Protein AF-A0A7X8HCP3-F1 (afdb_monomer_lite)

Foldseek 3Di:
DVVLLLLQLLLLQVLVVVVCVVVVLPPPDPPDPPPDQQADDPDDDLVRLLVQLVVCLVNLPLSSLLNSLLVLLVQLPDDHDLLSLQSNLSSQLSVQCSNVLSVVLCVPQHCVCNVPSGDDLVCLVVSLVSLVSGAGDPSSLSSLVSCLVPQQPDVPPCLVVCVVSVNALSSLLSLLVSLVSHQCVVVVHRVSCLSSLNRDGDCPDPSNVSSVSSLVSSCSNPVPPSSSVSSVSSD

Sequence (235 aa):
MKRTRILAAAAVVLAALTLASCQDFFTSSLAGWAQRDPTVPSGLTADQAMTIANQAIVNCDTGLARALLPQMADFLVGTPSDALVEAAVDTAVLATGIGEAFGEVLAAVGTSIIETGTIDPADYDTVAAILGSVGVSADGFDVFTFLATNYDDAVPADVTALAALGVTAEDLALAAAALLVQQATVDGATLDTLIDGTASLTTTDPDYQLALSMLDLATALDPTNDLVSLANGWL

Structure (mmCIF, N/CA/C/O backbone):
data_AF-A0A7X8HCP3-F1
#
_entry.id   AF-A0A7X8HCP3-F1
#
loop_
_atom_site.group_PDB
_atom_site.id
_atom_site.type_symbol
_atom_site.label_atom_id
_atom_site.label_alt_id
_atom_site.label_comp_id
_atom_site.label_asym_id
_atom_site.label_entity_id
_atom_site.label_seq_id
_atom_site.pdbx_PDB_ins_code
_atom_site.Cartn_x
_atom_site.Cartn_y
_atom_site.Cartn_z
_atom_site.occupancy
_atom_site.B_iso_or_equiv
_atom_site.auth_seq_id
_atom_site.auth_comp_id
_atom_site.auth_asym_id
_atom_site.auth_atom_id
_atom_site.pdbx_PDB_model_num
ATOM 1 N N . MET A 1 1 ? -1.062 11.677 -25.523 1.00 33.94 1 MET A N 1
ATOM 2 C CA . MET A 1 1 ? -0.793 10.222 -25.514 1.00 33.94 1 MET A CA 1
ATOM 3 C C . MET A 1 1 ? 0.676 9.839 -25.292 1.00 33.94 1 MET A C 1
ATOM 5 O O . MET A 1 1 ? 0.885 8.808 -24.687 1.00 33.94 1 MET A O 1
ATOM 9 N N . LYS A 1 2 ? 1.701 10.616 -25.707 1.00 27.44 2 LYS A N 1
ATOM 10 C CA . LYS A 1 2 ? 3.113 10.349 -25.312 1.00 27.44 2 LYS A CA 1
ATOM 11 C C . LYS A 1 2 ? 3.544 10.965 -23.967 1.00 27.44 2 LYS A C 1
ATOM 13 O O . LYS A 1 2 ? 4.506 10.497 -23.387 1.00 27.44 2 LYS A O 1
ATOM 18 N N . ARG A 1 3 ? 2.846 12.003 -23.485 1.00 27.56 3 ARG A N 1
ATOM 19 C CA . ARG A 1 3 ? 3.162 12.690 -22.215 1.00 27.56 3 ARG A CA 1
ATOM 20 C C . ARG A 1 3 ? 2.684 11.948 -20.960 1.00 27.56 3 ARG A C 1
ATOM 22 O O . ARG A 1 3 ? 3.306 12.110 -19.929 1.00 27.56 3 ARG A O 1
ATOM 29 N N . THR A 1 4 ? 1.638 11.128 -21.065 1.00 35.56 4 THR A N 1
ATOM 30 C CA . THR A 1 4 ? 1.123 10.292 -19.965 1.00 35.56 4 THR A CA 1
ATOM 31 C C . THR A 1 4 ? 2.046 9.109 -19.647 1.00 35.56 4 THR A C 1
ATOM 33 O O . THR A 1 4 ? 2.242 8.776 -18.493 1.00 35.56 4 THR A O 1
ATOM 36 N N . ARG A 1 5 ? 2.737 8.563 -20.657 1.00 37.38 5 ARG A N 1
ATOM 37 C CA . ARG A 1 5 ? 3.600 7.367 -20.547 1.00 37.38 5 ARG A CA 1
ATOM 38 C C . ARG A 1 5 ? 4.943 7.579 -19.836 1.00 37.38 5 ARG A C 1
ATOM 40 O O . ARG A 1 5 ? 5.637 6.622 -19.553 1.00 37.38 5 ARG A O 1
ATOM 47 N N . ILE A 1 6 ? 5.327 8.833 -19.601 1.00 36.38 6 ILE A N 1
ATOM 48 C CA . ILE A 1 6 ? 6.595 9.207 -18.952 1.00 36.38 6 ILE A CA 1
ATOM 49 C C . ILE A 1 6 ? 6.387 9.473 -17.450 1.00 36.38 6 ILE A C 1
ATOM 51 O O . ILE A 1 6 ? 7.304 9.314 -16.657 1.00 36.38 6 ILE A O 1
ATOM 55 N N . LEU A 1 7 ? 5.160 9.806 -17.040 1.00 37.88 7 LEU A N 1
ATOM 56 C CA . LEU A 1 7 ? 4.846 10.168 -15.658 1.00 37.88 7 LEU A CA 1
ATOM 57 C C . LEU A 1 7 ? 4.834 8.959 -14.711 1.00 37.88 7 LEU A C 1
ATOM 59 O O . LEU A 1 7 ? 5.072 9.144 -13.524 1.00 37.88 7 LEU A O 1
ATOM 63 N N . ALA A 1 8 ? 4.642 7.736 -15.223 1.00 36.91 8 ALA A N 1
ATOM 64 C CA . ALA A 1 8 ? 4.538 6.538 -14.391 1.00 36.91 8 ALA A CA 1
ATOM 65 C C . ALA A 1 8 ? 5.852 6.163 -13.688 1.00 36.91 8 ALA A C 1
ATOM 67 O O . ALA A 1 8 ? 5.897 5.928 -12.484 1.00 36.91 8 ALA A O 1
ATOM 68 N N . ALA A 1 9 ? 6.946 6.232 -14.438 1.00 36.72 9 ALA A N 1
ATOM 69 C CA . ALA A 1 9 ? 8.310 6.038 -13.967 1.00 36.72 9 ALA A CA 1
ATOM 70 C C . ALA A 1 9 ? 8.793 7.162 -13.022 1.00 36.72 9 ALA A C 1
ATOM 72 O O . ALA A 1 9 ? 9.517 6.904 -12.062 1.00 36.72 9 ALA A O 1
ATOM 73 N N . ALA A 1 10 ? 8.369 8.407 -13.277 1.00 37.12 10 ALA A N 1
ATOM 74 C CA . ALA A 1 10 ? 8.649 9.560 -12.416 1.00 37.12 10 ALA A CA 1
ATOM 75 C C . ALA A 1 10 ? 7.923 9.474 -11.065 1.00 37.12 10 ALA A C 1
ATOM 77 O O . ALA A 1 10 ? 8.484 9.873 -10.051 1.00 37.12 10 ALA A O 1
ATOM 78 N N . ALA A 1 11 ? 6.689 8.951 -11.067 1.00 41.25 11 ALA A N 1
ATOM 79 C CA . ALA A 1 11 ? 5.804 8.786 -9.909 1.00 41.25 11 ALA A CA 1
ATOM 80 C C . ALA A 1 11 ? 6.453 7.993 -8.784 1.00 41.25 11 ALA A C 1
ATOM 82 O O . ALA A 1 11 ? 6.610 8.475 -7.666 1.00 41.25 11 ALA A O 1
ATOM 83 N N . VAL A 1 12 ? 6.877 6.785 -9.154 1.00 42.00 12 VAL A N 1
ATOM 84 C CA . VAL A 1 12 ? 7.537 5.790 -8.309 1.00 42.00 12 VAL A CA 1
ATOM 85 C C . VAL A 1 12 ? 8.766 6.374 -7.622 1.00 42.00 12 VAL A C 1
ATOM 87 O O . VAL A 1 12 ? 9.081 6.044 -6.485 1.00 42.00 12 VAL A O 1
ATOM 90 N N . VAL A 1 13 ? 9.464 7.272 -8.307 1.00 42.50 13 VAL A N 1
ATOM 91 C CA . VAL A 1 13 ? 10.760 7.768 -7.865 1.00 42.50 13 VAL A CA 1
ATOM 92 C C . VAL A 1 13 ? 10.680 9.146 -7.187 1.00 42.50 13 VAL A C 1
ATOM 94 O O . VAL A 1 13 ? 11.505 9.451 -6.329 1.00 42.50 13 VAL A O 1
ATOM 97 N N . LEU A 1 14 ? 9.653 9.954 -7.463 1.00 43.50 14 LEU A N 1
ATOM 98 C CA . LEU A 1 14 ? 9.327 11.143 -6.662 1.00 43.50 14 LEU A CA 1
ATOM 99 C C . LEU A 1 14 ? 8.698 10.763 -5.309 1.00 43.50 14 LEU A C 1
ATOM 101 O O . LEU A 1 14 ? 9.030 11.409 -4.315 1.00 43.50 14 LEU A O 1
ATOM 105 N N . ALA A 1 15 ? 7.938 9.655 -5.240 1.00 44.47 15 ALA A N 1
ATOM 106 C CA . ALA A 1 15 ? 7.588 8.957 -3.986 1.00 44.47 15 ALA A CA 1
ATOM 107 C C . ALA A 1 15 ? 8.825 8.704 -3.135 1.00 44.47 15 ALA A C 1
ATOM 109 O O . ALA A 1 15 ? 8.887 8.931 -1.931 1.00 44.47 15 ALA A O 1
ATOM 110 N N . ALA A 1 16 ? 9.873 8.260 -3.817 1.00 40.62 16 ALA A N 1
ATOM 111 C CA . ALA A 1 16 ? 11.106 7.893 -3.182 1.00 40.62 16 ALA A CA 1
ATOM 112 C C . ALA A 1 16 ? 11.853 9.114 -2.610 1.00 40.62 16 ALA A C 1
ATOM 114 O O . ALA A 1 16 ? 12.741 8.918 -1.792 1.00 40.62 16 ALA A O 1
ATOM 115 N N . LEU A 1 17 ? 11.488 10.365 -2.947 1.00 42.00 17 LEU A N 1
ATOM 116 C CA . LEU A 1 17 ? 12.051 11.580 -2.339 1.00 42.00 17 LEU A CA 1
ATOM 117 C C . LEU A 1 17 ? 11.292 12.083 -1.107 1.00 42.00 17 LEU A C 1
ATOM 119 O O . LEU A 1 17 ? 11.937 12.626 -0.205 1.00 42.00 17 LEU A O 1
ATOM 123 N N . THR A 1 18 ? 9.967 11.900 -1.036 1.00 44.91 18 THR A N 1
ATOM 124 C CA . THR A 1 18 ? 9.220 12.153 0.209 1.00 44.91 18 THR A CA 1
ATOM 125 C C . THR A 1 18 ? 9.699 11.179 1.282 1.00 44.91 18 THR A C 1
ATOM 127 O O . THR A 1 18 ? 10.102 11.620 2.361 1.00 44.91 18 THR A O 1
ATOM 130 N N . LEU A 1 19 ? 9.858 9.900 0.924 1.00 43.81 19 LEU A N 1
ATOM 131 C CA . LEU A 1 19 ? 10.468 8.876 1.776 1.00 43.81 19 LEU A CA 1
ATOM 132 C C . LEU A 1 19 ? 11.986 9.053 1.987 1.00 43.81 19 LEU A C 1
ATOM 134 O O . LEU A 1 19 ? 12.469 8.833 3.093 1.00 43.81 19 LEU A O 1
ATOM 138 N N . ALA A 1 20 ? 12.780 9.498 1.001 1.00 39.34 20 ALA A N 1
ATOM 139 C CA . ALA A 1 20 ? 14.220 9.734 1.214 1.00 39.34 20 ALA A CA 1
ATOM 140 C C . ALA A 1 20 ? 14.526 10.969 2.079 1.00 39.34 20 ALA A C 1
ATOM 142 O O . ALA A 1 20 ? 15.669 11.137 2.513 1.00 39.34 20 ALA A O 1
ATOM 143 N N . SER A 1 21 ? 13.536 11.809 2.399 1.00 37.12 21 SER A N 1
ATOM 144 C CA . SER A 1 21 ? 13.685 12.796 3.474 1.00 37.12 21 SER A CA 1
ATOM 145 C C . SER A 1 21 ? 13.810 12.140 4.863 1.00 37.12 21 SER A C 1
ATOM 147 O O . SER A 1 21 ? 14.353 12.754 5.780 1.00 37.12 21 SER A O 1
ATOM 149 N N . CYS A 1 22 ? 13.492 10.842 4.982 1.00 45.88 22 CYS A N 1
ATOM 150 C CA . CYS A 1 22 ? 13.865 9.965 6.094 1.00 45.88 22 CYS A CA 1
ATOM 151 C C . CYS A 1 22 ? 15.339 9.513 6.036 1.00 45.88 22 CYS A C 1
ATOM 153 O O . CYS A 1 22 ? 15.674 8.431 6.511 1.00 45.88 22 CYS A O 1
ATOM 155 N N . GLN A 1 23 ? 16.265 10.323 5.505 1.00 40.03 23 GLN A N 1
ATOM 156 C CA . GLN A 1 23 ? 17.713 10.063 5.585 1.00 40.03 23 GLN A CA 1
ATOM 157 C C . GLN A 1 23 ? 18.254 9.924 7.027 1.00 40.03 23 GLN A C 1
ATOM 159 O O . GLN A 1 23 ? 19.398 9.503 7.205 1.00 40.03 23 GLN A O 1
ATOM 164 N N . ASP A 1 24 ? 17.433 10.153 8.057 1.00 43.22 24 ASP A N 1
ATOM 165 C CA . ASP A 1 24 ? 17.716 9.736 9.437 1.00 43.22 24 ASP A CA 1
ATOM 166 C C . ASP A 1 24 ? 17.701 8.195 9.637 1.00 43.22 24 ASP A C 1
ATOM 168 O O . ASP A 1 24 ? 18.188 7.694 10.654 1.00 43.22 24 ASP A O 1
ATOM 172 N N . PHE A 1 25 ? 17.238 7.415 8.651 1.00 43.81 25 PHE A N 1
ATOM 173 C CA . PHE A 1 25 ? 17.142 5.949 8.694 1.00 43.81 25 PHE A CA 1
ATOM 174 C C . PHE A 1 25 ? 18.476 5.220 8.421 1.00 43.81 25 PHE A C 1
ATOM 176 O O . PHE A 1 25 ? 18.717 4.125 8.930 1.00 43.81 25 PHE A O 1
ATOM 183 N N . PHE A 1 26 ? 19.416 5.832 7.687 1.00 42.78 26 PHE A N 1
ATOM 184 C CA . PHE A 1 26 ? 20.653 5.154 7.256 1.00 42.78 26 PHE A CA 1
ATOM 185 C C . PHE A 1 26 ? 21.738 5.002 8.340 1.00 42.78 26 PHE A C 1
ATOM 187 O O . PHE A 1 26 ? 22.796 4.437 8.061 1.00 42.78 26 PHE A O 1
ATOM 194 N N . THR A 1 27 ? 21.523 5.476 9.575 1.00 42.94 27 THR A N 1
ATOM 195 C CA . THR A 1 27 ? 22.582 5.482 10.607 1.00 42.94 27 THR A CA 1
ATOM 196 C C . THR A 1 27 ? 22.337 4.640 11.860 1.00 42.94 27 THR A C 1
ATOM 198 O O . THR A 1 27 ? 23.283 4.511 12.639 1.00 42.94 27 THR A O 1
ATOM 201 N N . SER A 1 28 ? 21.168 4.018 12.088 1.00 39.53 28 SER A N 1
ATOM 202 C CA . SER A 1 28 ? 20.869 3.512 13.447 1.00 39.53 28 SER A CA 1
ATOM 203 C C . SER A 1 28 ? 20.484 2.037 13.680 1.00 39.53 28 SER A C 1
ATOM 205 O O . SER A 1 28 ? 20.429 1.677 14.856 1.00 39.53 28 SER A O 1
ATOM 207 N N . SER A 1 29 ? 20.323 1.121 12.702 1.00 41.53 29 SER A N 1
ATOM 208 C CA . SER A 1 29 ? 19.963 -0.279 13.086 1.00 41.53 29 SER A CA 1
ATOM 209 C C . SER A 1 29 ? 20.425 -1.468 12.212 1.00 41.53 29 SER A C 1
ATOM 211 O O . SER A 1 29 ? 20.123 -2.616 12.546 1.00 41.53 29 SER A O 1
ATOM 213 N N . LEU A 1 30 ? 21.229 -1.254 11.166 1.00 40.47 30 LEU A N 1
ATOM 214 C CA . LEU A 1 30 ? 21.527 -2.221 10.083 1.00 40.47 30 LEU A CA 1
ATOM 215 C C . LEU A 1 30 ? 22.325 -3.517 10.407 1.00 40.47 30 LEU A C 1
ATOM 217 O O . LEU A 1 30 ? 22.925 -4.098 9.508 1.00 40.47 30 LEU A O 1
ATOM 221 N N . ALA A 1 31 ? 22.356 -4.046 11.634 1.00 37.84 31 ALA A N 1
ATOM 222 C CA . ALA A 1 31 ? 23.070 -5.318 11.877 1.00 37.84 31 ALA A CA 1
ATOM 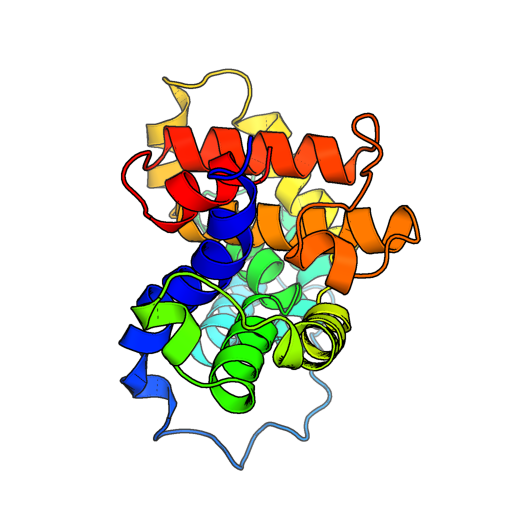223 C C . ALA A 1 31 ? 22.428 -6.302 12.868 1.00 37.84 31 ALA A C 1
ATOM 225 O O . ALA A 1 31 ? 22.842 -7.458 12.914 1.00 37.84 31 ALA A O 1
ATOM 226 N N . GLY A 1 32 ? 21.442 -5.891 13.672 1.00 39.38 32 GLY A N 1
ATOM 227 C CA . GLY A 1 32 ? 20.962 -6.718 14.789 1.00 39.38 32 GLY A CA 1
ATOM 228 C C . GLY A 1 32 ? 19.705 -7.560 14.540 1.00 39.38 32 GLY A C 1
ATOM 229 O O . GLY A 1 32 ? 19.532 -8.570 15.220 1.00 39.38 32 GLY A O 1
ATOM 230 N N . TRP A 1 33 ? 18.816 -7.150 13.625 1.00 43.28 33 TRP A N 1
ATOM 231 C CA . TRP A 1 33 ? 17.425 -7.645 13.576 1.00 43.28 33 TRP A CA 1
ATOM 232 C C . TRP A 1 33 ? 17.053 -8.505 12.358 1.00 43.28 33 TRP A C 1
ATOM 234 O O . TRP A 1 33 ? 16.168 -9.345 12.484 1.00 43.28 33 TRP A O 1
ATOM 244 N N . ALA A 1 34 ? 17.777 -8.401 11.237 1.00 39.28 34 ALA A N 1
ATOM 245 C CA . ALA A 1 34 ? 17.491 -9.083 9.960 1.00 39.28 34 ALA A CA 1
ATOM 246 C C . ALA A 1 34 ? 17.606 -10.634 9.971 1.00 39.28 34 ALA A C 1
ATOM 248 O O . ALA A 1 34 ? 17.724 -11.265 8.926 1.00 39.28 34 ALA A O 1
ATOM 249 N N . GLN A 1 35 ? 17.617 -11.273 11.146 1.00 39.56 35 GLN A N 1
ATOM 250 C CA . GLN A 1 35 ? 17.699 -12.730 11.322 1.00 39.56 35 GLN A CA 1
ATOM 251 C C . GLN A 1 35 ? 16.630 -13.317 12.254 1.00 39.56 35 GLN A C 1
ATOM 253 O O . GLN A 1 35 ? 16.656 -14.521 12.517 1.00 39.56 35 GLN A O 1
ATOM 258 N N . ARG A 1 36 ? 15.697 -12.520 12.785 1.00 48.25 36 ARG A N 1
ATOM 259 C CA . ARG A 1 36 ? 14.553 -13.081 13.513 1.00 48.25 36 ARG A CA 1
ATOM 260 C C . ARG A 1 36 ? 13.411 -13.263 12.533 1.00 48.25 36 ARG A C 1
ATOM 262 O O . ARG A 1 36 ? 12.934 -12.280 11.995 1.00 48.25 36 ARG A O 1
ATOM 269 N N . ASP A 1 37 ? 12.992 -14.507 12.331 1.00 54.59 37 ASP A N 1
ATOM 270 C CA . ASP A 1 37 ? 11.684 -14.807 11.752 1.00 54.59 37 ASP A CA 1
ATOM 271 C C . ASP A 1 37 ? 10.627 -14.133 12.650 1.00 54.59 37 ASP A C 1
ATOM 273 O O . ASP A 1 37 ? 10.519 -14.506 13.833 1.00 54.59 37 ASP A O 1
ATOM 277 N N . PRO A 1 38 ? 9.959 -13.060 12.187 1.00 63.41 38 PRO A N 1
ATOM 278 C CA . PRO A 1 38 ? 9.083 -12.276 13.034 1.00 63.41 38 PRO A CA 1
ATOM 279 C C . PRO A 1 38 ? 7.815 -13.087 13.290 1.00 63.41 38 PRO A C 1
ATOM 281 O O . PRO A 1 38 ? 6.874 -13.116 12.506 1.00 63.41 38 PRO A O 1
ATOM 284 N N . THR A 1 39 ? 7.797 -13.782 14.423 1.00 69.06 39 THR A N 1
ATOM 285 C CA . THR A 1 39 ? 6.618 -14.512 14.883 1.00 69.06 39 THR A CA 1
ATOM 286 C C . THR A 1 39 ? 5.771 -13.586 15.740 1.00 69.06 39 THR A C 1
ATOM 288 O O . THR A 1 39 ? 6.142 -13.226 16.859 1.00 69.06 39 THR A O 1
ATOM 291 N N . VAL A 1 40 ? 4.618 -13.185 15.208 1.00 81.62 40 VAL A N 1
ATOM 292 C CA . VAL A 1 40 ? 3.618 -12.423 15.958 1.00 81.62 40 VAL A CA 1
ATOM 293 C C . VAL A 1 40 ? 2.772 -13.410 16.770 1.00 81.62 40 VAL A C 1
ATOM 295 O O . VAL A 1 40 ? 2.210 -14.346 16.196 1.00 81.62 40 VAL A O 1
ATOM 298 N N . PRO A 1 41 ? 2.670 -13.259 18.105 1.00 82.94 41 PRO A N 1
ATOM 299 C CA . PRO A 1 41 ? 1.791 -14.098 18.912 1.00 82.94 41 PRO A CA 1
ATOM 300 C C . PRO A 1 41 ? 0.335 -13.991 18.443 1.00 82.94 41 PRO A C 1
ATOM 302 O O . PRO A 1 41 ? -0.131 -12.908 18.104 1.00 82.94 41 PRO A O 1
ATOM 305 N N . SER A 1 42 ? -0.403 -15.100 18.455 1.00 84.06 42 SER A N 1
ATOM 306 C CA . SER A 1 42 ? -1.845 -15.089 18.184 1.00 84.06 42 SER A CA 1
ATOM 307 C C . SER A 1 42 ? -2.635 -14.530 19.370 1.00 84.06 42 SER A C 1
ATOM 309 O O . SER A 1 42 ? -2.287 -14.816 20.519 1.00 84.06 42 SER A O 1
ATOM 311 N N . GLY A 1 43 ? -3.760 -13.863 19.103 1.00 83.81 43 GLY A N 1
ATOM 312 C CA . GLY A 1 43 ? -4.703 -13.433 20.142 1.00 83.81 43 GLY A CA 1
ATOM 313 C C . GLY A 1 43 ? -4.259 -12.173 20.878 1.00 83.81 43 GLY A C 1
ATOM 314 O O . GLY A 1 43 ? -4.531 -12.030 22.072 1.00 83.81 43 GLY A O 1
ATOM 315 N N . LEU A 1 44 ? -3.548 -11.285 20.179 1.00 90.38 44 LEU A N 1
ATOM 316 C CA . LEU A 1 44 ? -3.238 -9.955 20.686 1.00 90.38 44 LEU A CA 1
ATOM 317 C C . LEU A 1 44 ? -4.532 -9.174 20.931 1.00 90.38 44 LEU A C 1
ATOM 319 O O . LEU A 1 44 ? -5.554 -9.402 20.286 1.00 90.38 44 LEU A O 1
ATOM 323 N N . THR A 1 45 ? -4.497 -8.231 21.865 1.00 93.94 45 THR A N 1
ATOM 324 C CA . THR A 1 45 ? -5.506 -7.168 21.886 1.00 93.94 45 THR A CA 1
ATOM 325 C C . THR A 1 45 ? -5.185 -6.135 20.804 1.00 93.94 45 THR A C 1
ATOM 327 O O . THR A 1 45 ? -4.027 -6.008 20.402 1.00 93.94 45 THR A O 1
ATOM 330 N N . ALA A 1 46 ? -6.178 -5.347 20.378 1.00 92.44 46 ALA A N 1
ATOM 331 C CA . ALA A 1 46 ? -5.966 -4.264 19.413 1.00 92.44 46 ALA A CA 1
ATOM 332 C C . ALA A 1 46 ? -4.830 -3.314 19.849 1.00 92.44 46 ALA A C 1
ATOM 334 O O . ALA A 1 46 ? -3.928 -3.041 19.068 1.00 92.44 46 ALA A O 1
ATOM 335 N N . ASP A 1 47 ? -4.783 -2.913 21.126 1.00 94.06 47 ASP A N 1
ATOM 336 C CA . ASP A 1 47 ? -3.710 -2.055 21.662 1.00 94.06 47 ASP A CA 1
ATOM 337 C C . ASP A 1 47 ? -2.309 -2.678 21.547 1.00 94.06 47 ASP A C 1
ATOM 339 O O . ASP A 1 47 ? -1.320 -1.993 21.265 1.00 94.06 47 ASP A O 1
ATOM 343 N N . GLN A 1 48 ? -2.203 -3.991 21.773 1.00 92.88 48 GLN A N 1
ATOM 344 C CA . GLN A 1 48 ? -0.936 -4.709 21.639 1.00 92.88 48 GLN A CA 1
ATOM 345 C C . GLN A 1 48 ? -0.517 -4.801 20.174 1.00 92.88 48 GLN A C 1
ATOM 347 O O . GLN A 1 48 ? 0.651 -4.572 19.866 1.00 92.88 48 GLN A O 1
ATOM 352 N N . ALA A 1 49 ? -1.462 -5.101 19.283 1.00 92.69 49 ALA A N 1
ATOM 353 C CA . ALA A 1 49 ? -1.217 -5.157 17.852 1.00 92.69 49 ALA A CA 1
ATOM 354 C C . ALA A 1 49 ? -0.797 -3.787 17.301 1.00 92.69 49 ALA A C 1
ATOM 356 O O . ALA A 1 49 ? 0.243 -3.708 16.660 1.00 92.69 49 ALA A O 1
ATOM 357 N N . MET A 1 50 ? -1.483 -2.698 17.665 1.00 93.88 50 MET A N 1
ATOM 358 C CA . MET A 1 50 ? -1.092 -1.328 17.296 1.00 93.88 50 MET A CA 1
ATOM 359 C C . MET A 1 50 ? 0.306 -0.957 17.816 1.00 93.88 50 MET A C 1
ATOM 361 O O . MET A 1 50 ? 1.088 -0.314 17.122 1.00 93.88 50 MET A O 1
ATOM 365 N N . THR A 1 51 ? 0.673 -1.401 19.023 1.00 90.81 51 THR A N 1
ATOM 366 C CA . THR A 1 51 ? 2.032 -1.178 19.548 1.00 90.81 51 THR A CA 1
ATOM 367 C C . THR A 1 51 ? 3.092 -1.879 18.692 1.00 90.81 51 THR A C 1
ATOM 369 O O . THR A 1 51 ? 4.166 -1.322 18.467 1.00 90.81 51 THR A O 1
ATOM 372 N N . ILE A 1 52 ? 2.805 -3.094 18.218 1.00 89.81 52 ILE A N 1
ATOM 373 C CA . ILE A 1 52 ? 3.702 -3.855 17.340 1.00 89.81 52 ILE A CA 1
ATOM 374 C C . ILE A 1 52 ? 3.717 -3.249 15.931 1.00 89.81 52 ILE A C 1
ATOM 376 O O . ILE A 1 52 ? 4.794 -3.128 15.355 1.00 89.81 52 ILE A O 1
ATOM 380 N N . ALA A 1 53 ? 2.573 -2.798 15.409 1.00 90.50 53 ALA A N 1
ATOM 381 C CA . ALA A 1 53 ? 2.472 -2.081 14.137 1.00 90.50 53 ALA A CA 1
ATOM 382 C C . ALA A 1 53 ? 3.372 -0.841 14.138 1.00 90.50 53 ALA A C 1
ATOM 384 O O . ALA A 1 53 ? 4.234 -0.704 13.277 1.00 90.50 53 ALA A O 1
ATOM 385 N N . ASN A 1 54 ? 3.290 -0.012 15.183 1.00 87.88 54 ASN A N 1
ATOM 386 C CA . ASN A 1 54 ? 4.161 1.154 15.342 1.00 87.88 54 ASN A CA 1
ATOM 387 C C . ASN A 1 54 ? 5.649 0.778 15.376 1.00 87.88 54 ASN A C 1
ATOM 389 O O . ASN A 1 54 ? 6.485 1.505 14.846 1.00 87.88 54 ASN A O 1
ATOM 393 N N . GLN A 1 55 ? 6.006 -0.359 15.980 1.00 85.25 55 GLN A N 1
ATOM 394 C CA . GLN A 1 55 ? 7.385 -0.852 15.945 1.00 85.25 55 GLN A CA 1
ATOM 395 C C . GLN A 1 55 ? 7.803 -1.303 14.545 1.00 85.25 55 GLN A C 1
ATOM 397 O O . GLN A 1 55 ? 8.946 -1.054 14.165 1.00 85.25 55 GLN A O 1
ATOM 402 N N . ALA A 1 56 ? 6.912 -1.951 13.793 1.00 85.81 56 ALA A N 1
ATOM 403 C CA . ALA A 1 56 ? 7.173 -2.328 12.411 1.00 85.81 56 ALA A CA 1
ATOM 404 C C . ALA A 1 56 ? 7.388 -1.080 11.545 1.00 85.81 56 ALA A C 1
ATOM 406 O O . ALA A 1 56 ? 8.388 -1.006 10.844 1.00 85.81 56 ALA A O 1
ATOM 407 N N . ILE A 1 57 ? 6.531 -0.066 11.679 1.00 83.69 57 ILE A N 1
ATOM 408 C CA . ILE A 1 57 ? 6.610 1.198 10.934 1.00 83.69 57 ILE A CA 1
ATOM 409 C C . ILE A 1 57 ? 7.905 1.948 11.257 1.00 83.69 57 ILE A C 1
ATOM 411 O O . ILE A 1 57 ? 8.681 2.255 10.356 1.00 83.69 57 ILE A O 1
ATOM 415 N N . VAL A 1 58 ? 8.200 2.177 12.544 1.00 80.69 58 VAL A N 1
ATOM 416 C CA . VAL A 1 58 ? 9.405 2.913 12.977 1.00 80.69 58 VAL A CA 1
ATOM 417 C C . VAL A 1 58 ? 10.699 2.222 12.540 1.00 80.69 58 VAL A C 1
ATOM 419 O O . VAL A 1 58 ? 11.693 2.898 12.283 1.00 80.69 58 VAL A O 1
ATOM 422 N N . ASN A 1 59 ? 10.708 0.889 12.462 1.00 78.81 59 ASN A N 1
ATOM 423 C CA . ASN A 1 59 ? 11.876 0.120 12.030 1.00 78.81 59 ASN A CA 1
ATOM 424 C C . ASN A 1 59 ? 11.829 -0.285 10.549 1.00 78.81 59 ASN A C 1
ATOM 426 O O . ASN A 1 59 ? 12.715 -1.025 10.125 1.00 78.81 59 ASN A O 1
ATOM 430 N N . CYS A 1 60 ? 10.809 0.151 9.801 1.00 79.62 60 CYS A N 1
ATOM 431 C CA . CYS A 1 60 ? 10.470 -0.320 8.454 1.00 79.62 60 CYS A CA 1
ATOM 432 C C . CYS A 1 60 ? 10.605 -1.848 8.297 1.00 79.62 60 CYS A C 1
ATOM 434 O O . CYS A 1 60 ? 11.196 -2.336 7.341 1.00 79.62 60 CYS A O 1
ATOM 436 N N . ASP A 1 61 ? 10.100 -2.614 9.266 1.00 84.56 61 ASP A N 1
ATOM 437 C CA . ASP A 1 61 ? 10.169 -4.077 9.266 1.00 84.56 61 ASP A CA 1
ATOM 438 C C . ASP A 1 61 ? 8.976 -4.665 8.499 1.00 84.56 61 ASP A C 1
ATOM 440 O O . ASP A 1 61 ? 7.928 -4.987 9.071 1.00 84.56 61 ASP A O 1
ATOM 444 N N . THR A 1 62 ? 9.140 -4.813 7.183 1.00 88.69 62 THR A N 1
ATOM 445 C CA . THR A 1 62 ? 8.121 -5.397 6.295 1.00 88.69 62 THR A CA 1
ATOM 446 C C . THR A 1 62 ? 7.778 -6.835 6.673 1.00 88.69 62 THR A C 1
ATOM 448 O O . THR A 1 62 ? 6.628 -7.256 6.538 1.00 88.69 62 THR A O 1
ATOM 451 N N . GLY A 1 63 ? 8.743 -7.603 7.187 1.00 89.00 63 GLY A N 1
ATOM 452 C CA . GLY A 1 63 ? 8.508 -8.971 7.649 1.00 89.00 63 GLY A CA 1
ATOM 453 C C . GLY A 1 63 ? 7.537 -9.010 8.829 1.00 89.00 63 GLY A C 1
ATOM 454 O O . GLY A 1 63 ? 6.579 -9.785 8.821 1.00 89.00 63 GLY A O 1
ATOM 455 N N . LEU A 1 64 ? 7.751 -8.141 9.819 1.00 89.19 64 LEU A N 1
ATOM 456 C CA . LEU A 1 64 ? 6.867 -8.002 10.973 1.00 89.19 64 LEU A CA 1
ATOM 457 C C . LEU A 1 64 ? 5.487 -7.467 10.577 1.00 89.19 64 LEU A C 1
ATOM 459 O O . LEU A 1 64 ? 4.484 -7.991 11.062 1.00 89.19 64 LEU A O 1
ATOM 463 N N . ALA A 1 65 ? 5.423 -6.486 9.673 1.00 91.88 65 ALA A N 1
ATOM 464 C CA . ALA A 1 65 ? 4.159 -5.965 9.156 1.00 91.88 65 ALA A CA 1
ATOM 465 C C . ALA A 1 65 ? 3.341 -7.062 8.455 1.00 91.88 65 ALA A C 1
ATOM 467 O O . ALA A 1 65 ? 2.175 -7.267 8.790 1.00 91.88 65 ALA A O 1
ATOM 468 N N . ARG A 1 66 ? 3.971 -7.847 7.567 1.00 93.94 66 ARG A N 1
ATOM 469 C CA . ARG A 1 66 ? 3.343 -9.003 6.897 1.00 93.94 66 ARG A CA 1
ATOM 470 C C . ARG A 1 66 ? 2.821 -10.039 7.890 1.00 93.94 66 ARG A C 1
ATOM 472 O O . ARG A 1 66 ? 1.734 -10.572 7.694 1.00 93.94 66 ARG A O 1
ATOM 479 N N . ALA A 1 67 ? 3.573 -10.323 8.952 1.00 92.38 67 ALA A N 1
ATOM 480 C CA . ALA A 1 67 ? 3.166 -11.285 9.976 1.00 92.38 67 ALA A CA 1
ATOM 481 C C . ALA A 1 67 ? 2.024 -10.771 10.877 1.00 92.38 67 ALA A C 1
ATOM 483 O O . ALA A 1 67 ? 1.247 -11.571 11.401 1.00 92.38 67 ALA A O 1
ATOM 484 N N . LEU A 1 68 ? 1.923 -9.454 11.078 1.00 94.44 68 LEU A N 1
ATOM 485 C CA . LEU A 1 68 ? 0.907 -8.814 11.917 1.00 94.44 68 LEU A CA 1
ATOM 486 C C . LEU A 1 68 ? -0.413 -8.569 11.171 1.00 94.44 68 LEU A C 1
ATOM 488 O O . LEU A 1 68 ? -1.479 -8.639 11.787 1.00 94.44 68 LEU A O 1
ATOM 492 N N . LEU A 1 69 ? -0.338 -8.301 9.865 1.00 95.88 69 LEU A N 1
ATOM 493 C CA . LEU A 1 69 ? -1.451 -7.854 9.029 1.00 95.88 69 LEU A CA 1
ATOM 494 C C . LEU A 1 69 ? -2.742 -8.689 9.150 1.00 95.88 69 LEU A C 1
ATOM 496 O O . LEU A 1 69 ? -3.794 -8.063 9.276 1.00 95.88 69 LEU A O 1
ATOM 500 N N . PRO A 1 70 ? -2.716 -10.038 9.226 1.00 95.50 70 PRO A N 1
ATOM 501 C CA . PRO A 1 70 ? -3.948 -10.814 9.401 1.00 95.50 70 PRO A CA 1
ATOM 502 C C . PRO A 1 70 ? -4.731 -10.432 10.667 1.00 95.50 70 PRO A C 1
ATOM 504 O O . PRO A 1 70 ? -5.948 -10.287 10.638 1.00 95.50 70 PRO A O 1
ATOM 507 N N . GLN A 1 71 ? -4.035 -10.191 11.786 1.00 94.56 71 GLN A N 1
ATOM 508 C CA . GLN A 1 71 ? -4.696 -9.763 13.025 1.00 94.56 71 GLN A CA 1
ATOM 509 C C . GLN A 1 71 ? -5.215 -8.324 12.924 1.00 94.56 71 GLN A C 1
ATOM 511 O O . GLN A 1 71 ? -6.260 -8.019 13.490 1.00 94.56 71 GLN A O 1
ATOM 516 N N . MET A 1 72 ? -4.512 -7.439 12.207 1.00 95.94 72 MET A N 1
ATOM 517 C CA . MET A 1 72 ? -4.975 -6.062 11.994 1.00 95.94 72 MET A CA 1
ATOM 518 C C . MET A 1 72 ? -6.255 -6.027 11.159 1.00 95.94 72 MET A C 1
ATOM 520 O O . MET A 1 72 ? -7.193 -5.331 11.539 1.00 95.94 72 MET A O 1
ATOM 524 N N . ALA A 1 73 ? -6.318 -6.818 10.084 1.00 95.38 73 ALA A N 1
ATOM 525 C CA . ALA A 1 73 ? -7.511 -6.958 9.255 1.00 95.38 73 ALA A CA 1
ATOM 526 C C . ALA A 1 73 ? -8.706 -7.488 10.069 1.00 95.38 73 ALA A C 1
ATOM 528 O O . ALA A 1 73 ? -9.790 -6.903 10.022 1.00 95.38 73 ALA A O 1
ATOM 529 N N . ASP A 1 74 ? -8.495 -8.510 10.908 1.00 94.81 74 ASP A N 1
ATOM 530 C CA . ASP A 1 74 ? -9.531 -9.042 11.805 1.00 94.81 74 ASP A CA 1
ATOM 531 C C . ASP A 1 74 ? -10.104 -7.971 12.755 1.00 94.81 74 ASP A C 1
ATOM 533 O O . ASP A 1 74 ? -11.304 -7.970 13.049 1.00 94.81 74 ASP A O 1
ATOM 537 N N . PHE A 1 75 ? -9.279 -7.031 13.234 1.00 94.75 75 PHE A N 1
ATOM 538 C CA . PHE A 1 75 ? -9.744 -5.960 14.121 1.00 94.75 75 PHE A CA 1
ATOM 539 C C . PHE A 1 75 ? -10.569 -4.878 13.413 1.00 94.75 75 PHE A C 1
ATOM 541 O O . PHE A 1 75 ? -11.284 -4.137 14.093 1.00 94.75 75 PHE A O 1
ATOM 548 N N . LEU A 1 76 ? -10.527 -4.792 12.080 1.00 93.12 76 LEU A N 1
ATOM 549 C CA . LEU A 1 76 ? -11.364 -3.858 11.318 1.00 93.12 76 LEU A CA 1
ATOM 550 C C . LEU A 1 76 ? -12.826 -4.314 11.208 1.00 93.12 76 LEU A C 1
ATOM 552 O O . LEU A 1 76 ? -13.695 -3.528 10.824 1.00 93.12 76 LEU A O 1
ATOM 556 N N . VAL A 1 77 ? -13.140 -5.558 11.581 1.00 88.94 77 VAL A N 1
ATOM 557 C CA . VAL A 1 77 ? -14.516 -6.060 11.566 1.00 88.94 77 VAL A CA 1
ATOM 558 C C . VAL A 1 77 ? -15.364 -5.343 12.626 1.00 88.94 77 VAL A C 1
ATOM 560 O O . VAL A 1 77 ? -15.165 -5.497 13.830 1.00 88.94 77 VAL A O 1
ATOM 563 N N . GLY A 1 78 ? -16.386 -4.607 12.180 1.00 86.25 78 GLY A N 1
ATOM 564 C CA . GLY A 1 78 ? -17.363 -3.944 13.048 1.00 86.25 78 GLY A CA 1
ATOM 565 C C . GLY A 1 78 ? -17.208 -2.427 13.061 1.00 86.25 78 GLY A C 1
ATOM 566 O O . GLY A 1 78 ? -17.446 -1.779 12.049 1.00 86.25 78 GLY A O 1
ATOM 567 N N . THR A 1 79 ? -16.910 -1.846 14.224 1.00 85.38 79 THR A N 1
ATOM 568 C CA . THR A 1 79 ? -16.740 -0.389 14.390 1.00 85.38 79 THR A CA 1
ATOM 569 C C . THR A 1 79 ? -15.376 -0.110 15.032 1.00 85.38 79 THR A C 1
ATOM 571 O O . THR A 1 79 ? -15.305 0.086 16.250 1.00 85.38 79 THR A O 1
ATOM 574 N N . PRO A 1 80 ? -14.283 -0.195 14.251 1.00 90.81 80 PRO A N 1
ATOM 575 C CA . PRO A 1 80 ? -12.934 0.033 14.757 1.00 90.81 80 PRO A CA 1
ATOM 576 C C . PRO A 1 80 ? -12.758 1.483 15.219 1.00 90.81 80 PRO A C 1
ATOM 578 O O . PRO A 1 80 ? -13.467 2.386 14.779 1.00 90.81 80 PRO A O 1
ATOM 581 N N . SER A 1 81 ? -11.810 1.708 16.128 1.00 91.06 81 SER A N 1
ATOM 582 C CA . SER A 1 81 ? -11.380 3.065 16.473 1.00 91.06 81 SER A CA 1
ATOM 583 C C . SER A 1 81 ? -10.526 3.666 15.363 1.00 91.06 81 SER A C 1
ATOM 585 O O . SER A 1 81 ? -9.770 2.941 14.725 1.00 91.06 81 SER A O 1
ATOM 587 N N . ASP A 1 82 ? -10.533 4.987 15.239 1.00 89.88 82 ASP A N 1
ATOM 588 C CA . ASP A 1 82 ? -9.753 5.718 14.235 1.00 89.88 82 ASP A CA 1
ATOM 589 C C . ASP A 1 82 ? -8.265 5.322 14.210 1.00 89.88 82 ASP A C 1
ATOM 591 O O . ASP A 1 82 ? -7.749 4.918 13.173 1.00 89.88 82 ASP A O 1
ATOM 595 N N . ALA A 1 83 ? -7.619 5.284 15.381 1.00 90.50 83 ALA A N 1
ATOM 596 C CA . ALA A 1 83 ? -6.211 4.886 15.521 1.00 90.50 83 ALA A CA 1
ATOM 597 C C . ALA A 1 83 ? -5.923 3.435 15.088 1.00 90.50 83 ALA A C 1
ATOM 599 O O . ALA A 1 83 ? -4.800 3.090 14.731 1.00 90.50 83 ALA A O 1
ATOM 600 N N . LEU A 1 84 ? -6.933 2.563 15.141 1.00 93.69 84 LEU A N 1
ATOM 601 C CA . LEU A 1 84 ? -6.799 1.185 14.677 1.00 93.69 84 LEU A CA 1
ATOM 602 C C . LEU A 1 84 ? -6.887 1.120 13.151 1.00 93.69 84 LEU A C 1
ATOM 604 O O . LEU A 1 84 ? -6.179 0.317 12.550 1.00 93.69 84 LEU A O 1
ATOM 608 N N . VAL A 1 85 ? -7.730 1.958 12.538 1.00 92.69 85 VAL A N 1
ATOM 609 C CA . VAL A 1 85 ? -7.805 2.077 11.077 1.00 92.69 85 VAL A CA 1
ATOM 610 C C . VAL A 1 85 ? -6.478 2.598 10.534 1.00 92.69 85 VAL A C 1
ATOM 612 O O . VAL A 1 85 ? -5.910 1.950 9.665 1.00 92.69 85 VAL A O 1
ATOM 615 N N . GLU A 1 86 ? -5.944 3.682 11.104 1.00 91.75 86 GLU A N 1
ATOM 616 C CA . GLU A 1 86 ? -4.613 4.226 10.776 1.00 91.75 86 GLU A CA 1
ATOM 617 C C . GLU A 1 86 ? -3.536 3.140 10.826 1.00 91.75 86 GLU A C 1
ATOM 619 O O . GLU A 1 86 ? -2.925 2.801 9.815 1.00 91.75 86 GLU A O 1
ATOM 624 N N . ALA A 1 87 ? -3.388 2.491 11.985 1.00 93.56 87 ALA A N 1
ATOM 625 C CA . ALA A 1 87 ? -2.366 1.473 12.177 1.00 93.56 87 ALA A CA 1
ATOM 626 C C . ALA A 1 87 ? -2.535 0.275 11.228 1.00 93.56 87 ALA A C 1
ATOM 628 O O . ALA A 1 87 ? -1.540 -0.325 10.816 1.00 93.56 87 ALA A O 1
ATOM 629 N N . ALA A 1 88 ? -3.771 -0.115 10.896 1.00 95.00 88 ALA A N 1
ATOM 630 C CA . ALA A 1 88 ? -4.027 -1.202 9.955 1.00 95.00 88 ALA A CA 1
ATOM 631 C C . ALA A 1 88 ? -3.624 -0.818 8.527 1.00 95.00 88 ALA A C 1
ATOM 633 O O . ALA A 1 88 ? -3.024 -1.642 7.838 1.00 95.00 88 ALA A O 1
ATOM 634 N N . VAL A 1 89 ? -3.908 0.417 8.109 1.00 93.94 89 VAL A N 1
ATOM 635 C CA . VAL A 1 89 ? -3.549 0.947 6.788 1.00 93.94 89 VAL A CA 1
ATOM 636 C C . VAL A 1 89 ? -2.037 1.051 6.647 1.00 93.94 89 VAL A C 1
ATOM 638 O O . VAL A 1 89 ? -1.489 0.464 5.715 1.00 93.94 89 VAL A O 1
ATOM 641 N N . ASP A 1 90 ? -1.352 1.668 7.607 1.00 92.25 90 ASP A N 1
ATOM 642 C CA . ASP A 1 90 ? 0.110 1.782 7.596 1.00 92.25 90 ASP A CA 1
ATOM 643 C C . ASP A 1 90 ? 0.776 0.402 7.572 1.00 92.25 90 ASP A C 1
ATOM 645 O O . ASP A 1 90 ? 1.723 0.151 6.821 1.00 92.25 90 ASP A O 1
ATOM 649 N N . THR A 1 91 ? 0.247 -0.539 8.364 1.00 94.44 91 THR A N 1
ATOM 650 C CA . THR A 1 91 ? 0.726 -1.928 8.373 1.00 94.44 91 THR A CA 1
ATOM 651 C C . THR A 1 91 ? 0.494 -2.598 7.024 1.00 94.44 91 THR A C 1
ATOM 653 O O . THR A 1 91 ? 1.384 -3.297 6.545 1.00 94.44 91 THR A O 1
ATOM 656 N N . ALA A 1 92 ? -0.674 -2.406 6.403 1.00 96.44 92 ALA A N 1
ATOM 657 C CA . ALA A 1 92 ? -0.998 -2.982 5.103 1.00 96.44 92 ALA A CA 1
ATOM 658 C C . ALA A 1 92 ? -0.080 -2.435 4.007 1.00 96.44 92 ALA A C 1
ATOM 660 O O . ALA A 1 92 ? 0.484 -3.224 3.250 1.00 96.44 92 ALA A O 1
ATOM 661 N N . VAL A 1 93 ? 0.133 -1.115 3.966 1.00 93.19 93 VAL A N 1
ATOM 662 C CA . VAL A 1 93 ? 1.041 -0.453 3.019 1.00 93.19 93 VAL A CA 1
ATOM 663 C C . VAL A 1 93 ? 2.469 -0.959 3.201 1.00 93.19 93 VAL A C 1
ATOM 665 O O . VAL A 1 93 ? 3.074 -1.414 2.227 1.00 93.19 93 VAL A O 1
ATOM 668 N N . LEU A 1 94 ? 2.993 -0.972 4.432 1.00 90.12 94 LEU A N 1
ATOM 669 C CA . LEU A 1 94 ? 4.333 -1.492 4.717 1.00 90.12 94 LEU A CA 1
ATOM 670 C C . LEU A 1 94 ? 4.454 -2.971 4.327 1.00 90.12 94 LEU A C 1
ATOM 672 O O . LEU A 1 94 ? 5.412 -3.358 3.663 1.00 90.12 94 LEU A O 1
ATOM 676 N N . ALA A 1 95 ? 3.460 -3.794 4.666 1.00 94.62 95 ALA A N 1
ATOM 677 C CA . ALA A 1 95 ? 3.448 -5.221 4.357 1.00 94.62 95 ALA A CA 1
ATOM 678 C C . ALA A 1 95 ? 3.471 -5.521 2.851 1.00 94.62 95 ALA A C 1
ATOM 680 O O . ALA A 1 95 ? 3.940 -6.596 2.460 1.00 94.62 95 ALA A O 1
ATOM 681 N N . THR A 1 96 ? 3.027 -4.592 1.996 1.00 91.88 96 THR A N 1
ATOM 682 C CA . THR A 1 96 ? 3.154 -4.780 0.544 1.00 91.88 96 THR A CA 1
ATOM 683 C C . THR A 1 96 ? 4.613 -4.871 0.092 1.00 91.88 96 THR A C 1
ATOM 685 O O . THR A 1 96 ? 4.913 -5.533 -0.900 1.00 91.88 96 THR A O 1
ATOM 688 N N . GLY A 1 97 ? 5.538 -4.255 0.839 1.00 87.25 97 GLY A N 1
ATOM 689 C CA . GLY A 1 97 ? 6.943 -4.105 0.462 1.00 87.25 97 GLY A CA 1
ATOM 690 C C . GLY A 1 97 ? 7.190 -3.011 -0.580 1.00 87.25 97 GLY A C 1
ATOM 691 O O . GLY A 1 97 ? 8.318 -2.866 -1.041 1.00 87.25 97 GLY A O 1
ATOM 692 N N . ILE A 1 98 ? 6.172 -2.221 -0.950 1.00 83.56 98 ILE A N 1
ATOM 693 C CA . ILE A 1 98 ? 6.300 -1.167 -1.967 1.00 83.56 98 ILE A CA 1
ATOM 694 C C . ILE A 1 98 ? 7.355 -0.115 -1.585 1.00 83.56 98 ILE A C 1
ATOM 696 O O . ILE A 1 98 ? 8.152 0.288 -2.428 1.00 83.56 98 ILE A O 1
ATOM 700 N N . GLY A 1 99 ? 7.432 0.264 -0.304 1.00 79.06 99 GLY A N 1
ATOM 701 C CA . GLY A 1 99 ? 8.436 1.209 0.197 1.00 79.06 99 GLY A CA 1
ATOM 702 C C . GLY A 1 99 ? 9.871 0.672 0.118 1.00 79.06 99 GLY A C 1
ATOM 703 O O . GLY A 1 99 ? 10.771 1.388 -0.323 1.00 79.06 99 GLY A O 1
ATOM 704 N N . GLU A 1 100 ? 10.088 -0.599 0.479 1.00 81.25 100 GLU A N 1
ATOM 705 C CA . GLU A 1 100 ? 11.393 -1.266 0.339 1.00 81.25 100 GLU A CA 1
ATOM 706 C C . GLU A 1 100 ? 11.802 -1.376 -1.132 1.00 81.25 100 GLU A C 1
ATOM 708 O O . GLU A 1 100 ? 12.910 -0.978 -1.491 1.00 81.25 100 GLU A O 1
ATOM 713 N N . ALA A 1 101 ? 10.885 -1.827 -1.994 1.00 80.06 101 ALA A N 1
ATOM 714 C CA . ALA A 1 101 ? 11.116 -1.929 -3.430 1.00 80.06 101 ALA A CA 1
ATOM 715 C C . ALA A 1 101 ? 11.511 -0.572 -4.035 1.00 80.06 101 ALA A C 1
ATOM 717 O O . ALA A 1 101 ? 12.436 -0.496 -4.841 1.00 80.06 101 ALA A O 1
ATOM 718 N N . PHE A 1 102 ? 10.881 0.527 -3.612 1.00 74.56 102 PHE A N 1
ATOM 719 C CA . PHE A 1 102 ? 11.266 1.870 -4.051 1.00 74.56 102 PHE A CA 1
ATOM 720 C C . PHE A 1 102 ? 12.656 2.294 -3.564 1.00 74.56 102 PHE A C 1
ATOM 722 O O . PHE A 1 102 ? 13.429 2.857 -4.345 1.00 74.56 102 PHE A O 1
ATOM 729 N N . GLY A 1 103 ? 13.011 1.989 -2.313 1.00 72.31 103 GLY A N 1
ATOM 730 C CA . GLY A 1 103 ? 14.362 2.220 -1.794 1.00 72.31 103 GLY A CA 1
ATOM 731 C C . GLY A 1 103 ? 15.432 1.437 -2.564 1.00 72.31 103 GLY A C 1
ATOM 732 O O . GLY A 1 103 ? 16.490 1.979 -2.893 1.00 72.31 103 GLY A O 1
ATOM 733 N N . GLU A 1 104 ? 15.142 0.184 -2.913 1.00 80.31 104 GLU A N 1
ATOM 734 C CA . GLU A 1 104 ? 16.027 -0.667 -3.711 1.00 80.31 104 GLU A CA 1
ATOM 735 C C . GLU A 1 104 ? 16.159 -0.185 -5.158 1.00 80.31 104 GLU A C 1
ATOM 737 O O . GLU A 1 104 ? 17.271 -0.164 -5.690 1.00 80.31 104 GLU A O 1
ATOM 742 N N . VAL A 1 105 ? 15.066 0.272 -5.782 1.00 75.75 105 VAL A N 1
ATOM 743 C CA . VAL A 1 105 ? 15.102 0.907 -7.108 1.00 75.75 105 VAL A CA 1
ATOM 744 C C . VAL A 1 105 ? 16.042 2.109 -7.069 1.00 75.75 105 VAL A C 1
ATOM 746 O O . VAL A 1 105 ? 17.004 2.149 -7.834 1.00 75.75 105 VAL A O 1
ATOM 749 N N . LEU A 1 106 ? 15.865 3.046 -6.133 1.00 74.69 106 LEU A N 1
ATOM 750 C CA . LEU A 1 106 ? 16.766 4.199 -6.011 1.00 74.69 106 LEU A CA 1
ATOM 751 C C . LEU A 1 106 ? 18.239 3.799 -5.858 1.00 74.69 106 LEU A C 1
ATOM 753 O O . LEU A 1 106 ? 19.118 4.435 -6.443 1.00 74.69 106 LEU A O 1
ATOM 757 N N . ALA A 1 107 ? 18.519 2.757 -5.076 1.00 78.69 107 ALA A N 1
ATOM 758 C CA . ALA A 1 107 ? 19.878 2.268 -4.878 1.00 78.69 107 ALA A CA 1
ATOM 759 C C . ALA A 1 107 ? 20.467 1.625 -6.147 1.00 78.69 107 ALA A C 1
ATOM 761 O O . ALA A 1 107 ? 21.669 1.750 -6.390 1.00 78.69 107 ALA A O 1
ATOM 762 N N . ALA A 1 108 ? 19.641 0.946 -6.947 1.00 79.88 108 ALA A N 1
ATOM 763 C CA . ALA A 1 108 ? 20.069 0.190 -8.121 1.00 79.88 108 ALA A CA 1
ATOM 764 C C . ALA A 1 108 ? 20.243 1.057 -9.376 1.00 79.88 108 ALA A C 1
ATOM 766 O O . ALA A 1 108 ? 21.243 0.918 -10.080 1.00 79.88 108 ALA A O 1
ATOM 767 N N . VAL A 1 109 ? 19.287 1.946 -9.653 1.00 74.12 109 VAL A N 1
ATOM 768 C CA . VAL A 1 109 ? 19.233 2.752 -10.892 1.00 74.12 109 VAL A CA 1
ATOM 769 C C . VAL A 1 109 ? 19.605 4.222 -10.660 1.00 74.12 109 VAL A C 1
ATOM 771 O O . VAL A 1 109 ? 19.781 4.998 -11.599 1.00 74.12 109 VAL A O 1
ATOM 774 N N . GLY A 1 110 ? 19.833 4.595 -9.399 1.00 69.38 110 GLY A N 1
ATOM 775 C CA . GLY A 1 110 ? 20.286 5.919 -9.000 1.00 69.38 110 GLY A CA 1
ATOM 776 C C . GLY A 1 110 ? 19.179 6.972 -9.015 1.00 69.38 110 GLY A C 1
ATOM 777 O O . GLY A 1 110 ? 17.999 6.702 -9.228 1.00 69.38 110 GLY A O 1
ATOM 778 N N . THR A 1 111 ? 19.578 8.223 -8.784 1.00 65.81 111 THR A N 1
ATOM 779 C CA . THR A 1 111 ? 18.650 9.357 -8.667 1.00 65.81 111 THR A CA 1
ATOM 780 C C . THR A 1 111 ? 18.350 10.046 -9.998 1.00 65.81 111 THR A C 1
ATOM 782 O O . THR A 1 111 ? 17.618 11.028 -10.031 1.00 65.81 111 THR A O 1
ATOM 785 N N . SER A 1 112 ? 18.886 9.556 -11.117 1.00 60.09 112 SER A N 1
ATOM 786 C CA . SER A 1 112 ? 18.671 10.139 -12.453 1.00 60.09 112 SER A CA 1
ATOM 787 C C . SER A 1 112 ? 17.191 10.164 -12.849 1.00 60.09 112 SER A C 1
ATOM 789 O O . SER A 1 112 ? 16.736 11.094 -13.520 1.00 60.09 112 SER A O 1
ATOM 791 N N . ILE A 1 113 ? 16.416 9.185 -12.383 1.00 60.69 113 ILE A N 1
ATOM 792 C CA . ILE A 1 113 ? 14.967 9.116 -12.592 1.00 60.69 113 ILE A CA 1
ATOM 793 C C . ILE A 1 113 ? 14.251 10.251 -11.853 1.00 60.69 113 ILE A C 1
ATOM 795 O O . ILE A 1 113 ? 13.277 10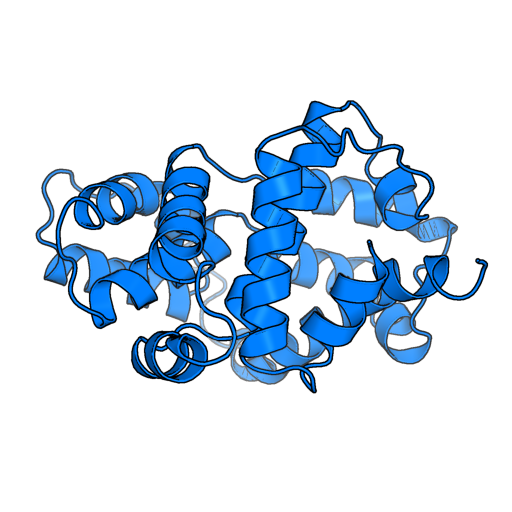.792 -12.369 1.00 60.69 113 ILE A O 1
ATOM 799 N N . ILE A 1 114 ? 14.771 10.670 -10.694 1.00 54.22 114 ILE A N 1
ATOM 800 C CA . ILE A 1 114 ? 14.261 11.810 -9.914 1.00 54.22 114 ILE A CA 1
ATOM 801 C C . ILE A 1 114 ? 14.448 13.101 -10.712 1.00 54.22 114 ILE A C 1
ATOM 803 O O . ILE A 1 114 ? 13.550 13.933 -10.801 1.00 54.22 114 ILE A O 1
ATOM 807 N N . GLU A 1 115 ? 15.625 13.270 -11.310 1.00 54.44 115 GLU A N 1
ATOM 808 C CA . GLU A 1 115 ? 16.000 14.505 -12.002 1.00 54.44 115 GLU A CA 1
ATOM 809 C C . GLU A 1 115 ? 15.321 14.655 -13.368 1.00 54.44 115 GLU A C 1
ATOM 811 O O . GLU A 1 115 ? 15.066 15.771 -13.824 1.00 54.44 115 GLU A O 1
ATOM 816 N N . THR A 1 116 ? 15.042 13.535 -14.036 1.00 59.47 116 THR A N 1
ATOM 817 C CA . THR A 1 116 ? 14.524 13.518 -15.412 1.00 59.47 116 THR A CA 1
ATOM 818 C C . THR A 1 116 ? 13.051 13.137 -15.507 1.00 59.47 116 THR A C 1
ATOM 820 O O . THR A 1 116 ? 12.426 13.385 -16.540 1.00 59.47 116 THR A O 1
ATOM 823 N N . GLY A 1 117 ? 12.486 12.559 -14.444 1.00 56.78 117 GLY A N 1
ATOM 824 C CA . GLY A 1 117 ? 11.141 11.996 -14.450 1.00 56.78 117 GLY A CA 1
ATOM 825 C C . GLY A 1 117 ? 10.996 10.831 -15.431 1.00 56.78 117 GLY A C 1
ATOM 826 O O . GLY A 1 117 ? 9.917 10.612 -15.969 1.00 56.78 117 GLY A O 1
ATOM 827 N N . THR A 1 118 ? 12.076 10.118 -15.744 1.00 63.56 118 THR A N 1
ATOM 828 C CA . THR A 1 118 ? 12.060 8.991 -16.684 1.00 63.56 118 THR A CA 1
ATOM 829 C C . THR A 1 118 ? 12.995 7.894 -16.216 1.00 63.56 118 THR A C 1
ATOM 831 O O . THR A 1 118 ? 14.144 8.176 -15.891 1.00 63.56 118 THR A O 1
ATOM 834 N N . ILE A 1 119 ? 12.524 6.647 -16.254 1.00 70.50 119 ILE A N 1
ATOM 835 C CA . ILE A 1 119 ? 13.396 5.472 -16.189 1.00 70.50 119 ILE A CA 1
ATOM 836 C C . ILE A 1 119 ? 14.002 5.256 -17.576 1.00 70.50 119 ILE A C 1
ATOM 838 O O . ILE A 1 119 ? 13.280 5.269 -18.580 1.00 70.50 119 ILE A O 1
ATOM 842 N N . ASP A 1 120 ? 15.328 5.106 -17.629 1.00 76.06 120 ASP A N 1
ATOM 843 C CA . ASP A 1 120 ? 16.028 4.725 -18.853 1.00 76.06 120 ASP A CA 1
ATOM 844 C C . ASP A 1 120 ? 15.544 3.325 -19.266 1.00 76.06 120 ASP A C 1
ATOM 846 O O . ASP A 1 120 ? 15.521 2.425 -18.428 1.00 76.06 120 ASP A O 1
ATOM 850 N N . PRO A 1 121 ? 15.155 3.091 -20.531 1.00 80.88 121 PRO A N 1
ATOM 851 C CA . PRO A 1 121 ? 14.795 1.755 -21.000 1.00 80.88 121 PRO A CA 1
ATOM 852 C C . PRO A 1 121 ? 15.835 0.667 -20.697 1.00 80.88 121 PRO A C 1
ATOM 854 O O . PRO A 1 121 ? 15.470 -0.501 -20.596 1.00 80.88 121 PRO A O 1
ATOM 857 N N . ALA A 1 122 ? 17.116 1.023 -20.543 1.00 83.25 122 ALA A N 1
ATOM 858 C CA . ALA A 1 122 ? 18.162 0.087 -20.127 1.00 83.25 122 ALA A CA 1
ATOM 859 C C . ALA A 1 122 ? 17.968 -0.461 -18.697 1.00 83.25 122 ALA A C 1
ATOM 861 O O . ALA A 1 122 ? 18.491 -1.528 -18.382 1.00 83.25 122 ALA A O 1
ATOM 862 N N . ASP A 1 123 ? 17.210 0.247 -17.860 1.00 81.94 123 ASP A N 1
ATOM 863 C CA . ASP A 1 123 ? 16.977 -0.066 -16.453 1.00 81.94 123 ASP A CA 1
ATOM 864 C C . ASP A 1 123 ? 15.642 -0.794 -16.203 1.00 81.94 123 ASP A C 1
ATOM 866 O O . ASP A 1 123 ? 15.399 -1.249 -15.084 1.00 81.94 123 ASP A O 1
ATOM 870 N N . TYR A 1 124 ? 14.778 -0.947 -17.218 1.00 80.56 124 TYR A N 1
ATOM 871 C CA . TYR A 1 124 ? 13.438 -1.542 -17.063 1.00 80.56 124 TYR A CA 1
ATOM 872 C C . TYR A 1 124 ? 13.475 -2.946 -16.465 1.00 80.56 124 TYR A C 1
ATOM 874 O O . TYR A 1 124 ? 12.714 -3.217 -15.542 1.00 80.56 124 TYR A O 1
ATOM 882 N N . ASP A 1 125 ? 14.391 -3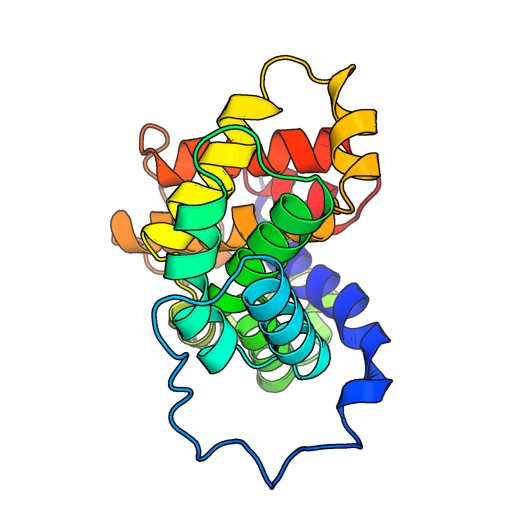.806 -16.915 1.00 82.75 125 ASP A N 1
ATOM 883 C CA . ASP A 1 125 ? 14.519 -5.171 -16.390 1.00 82.75 125 ASP A CA 1
ATOM 884 C C . ASP A 1 125 ? 14.895 -5.180 -14.899 1.00 82.75 125 ASP A C 1
ATOM 886 O O . ASP A 1 125 ? 14.373 -5.981 -14.123 1.00 82.75 125 ASP A O 1
ATOM 890 N N . THR A 1 126 ? 15.778 -4.268 -14.481 1.00 83.94 126 THR A N 1
ATOM 891 C CA . THR A 1 126 ? 16.202 -4.131 -13.081 1.00 83.94 126 THR A CA 1
ATOM 892 C C . THR A 1 126 ? 15.043 -3.658 -12.211 1.00 83.94 126 THR A C 1
ATOM 894 O O . THR A 1 126 ? 14.767 -4.258 -11.173 1.00 83.94 126 THR A O 1
ATOM 897 N N . VAL A 1 127 ? 14.336 -2.608 -12.640 1.00 81.62 127 VAL A N 1
ATOM 898 C CA . VAL A 1 127 ? 13.186 -2.070 -11.898 1.00 81.62 127 VAL A CA 1
ATOM 899 C C . VAL A 1 127 ? 12.055 -3.097 -11.839 1.00 81.62 127 VAL A C 1
ATOM 901 O O . VAL A 1 127 ? 11.493 -3.320 -10.771 1.00 81.62 127 VAL A O 1
ATOM 904 N N . ALA A 1 128 ? 11.763 -3.781 -12.947 1.00 81.69 128 ALA A N 1
ATOM 905 C CA . ALA A 1 128 ? 10.764 -4.843 -13.009 1.00 81.69 128 ALA A CA 1
ATOM 906 C C . ALA A 1 128 ? 11.089 -5.994 -12.046 1.00 81.69 128 ALA A C 1
ATOM 908 O O . ALA A 1 128 ? 10.199 -6.484 -11.352 1.00 81.69 128 ALA A O 1
ATOM 909 N N . ALA A 1 129 ? 12.358 -6.404 -11.959 1.00 84.12 129 ALA A N 1
ATOM 910 C CA . ALA A 1 129 ? 12.782 -7.451 -11.034 1.00 84.12 129 ALA A CA 1
ATOM 911 C C . ALA A 1 129 ? 12.585 -7.051 -9.562 1.00 84.12 129 ALA A C 1
ATOM 913 O O . ALA A 1 129 ? 12.150 -7.883 -8.767 1.00 84.12 129 ALA A O 1
ATOM 914 N N . ILE A 1 130 ? 12.865 -5.793 -9.206 1.00 83.19 130 ILE A N 1
ATOM 915 C CA . ILE A 1 130 ? 12.683 -5.280 -7.839 1.00 83.19 130 ILE A CA 1
ATOM 916 C C . ILE A 1 130 ? 11.191 -5.166 -7.497 1.00 83.19 130 ILE A C 1
ATOM 918 O O . ILE A 1 130 ? 10.754 -5.662 -6.457 1.00 83.19 130 ILE A O 1
ATOM 922 N N . LEU A 1 131 ? 10.386 -4.587 -8.397 1.00 83.75 131 LEU A N 1
ATOM 923 C CA . LEU A 1 131 ? 8.934 -4.470 -8.219 1.00 83.75 131 LEU A CA 1
ATOM 924 C C . LEU A 1 131 ? 8.236 -5.834 -8.139 1.00 83.75 131 LEU A C 1
ATOM 926 O O . LEU A 1 131 ? 7.196 -5.939 -7.502 1.00 83.75 131 LEU A O 1
ATOM 930 N N . GLY A 1 132 ? 8.828 -6.895 -8.694 1.00 84.00 132 GLY A N 1
ATOM 931 C CA . GLY A 1 132 ? 8.323 -8.264 -8.553 1.00 84.00 132 GLY A CA 1
ATOM 932 C C . GLY A 1 132 ? 8.321 -8.808 -7.117 1.00 84.00 132 GLY A C 1
ATOM 933 O O . GLY A 1 132 ? 7.751 -9.871 -6.879 1.00 84.00 132 GLY A O 1
ATOM 934 N N . SER A 1 133 ? 8.952 -8.116 -6.162 1.00 84.19 133 SER A N 1
ATOM 935 C CA . SER A 1 133 ? 8.897 -8.445 -4.728 1.00 84.19 133 SER A CA 1
ATOM 936 C C . SER A 1 133 ? 7.701 -7.824 -3.992 1.00 84.19 133 SER A C 1
ATOM 938 O O . SER A 1 133 ? 7.396 -8.230 -2.863 1.00 84.19 133 SER A O 1
ATOM 940 N N . VAL A 1 134 ? 7.026 -6.860 -4.628 1.00 88.44 134 VAL A N 1
ATOM 941 C CA . VAL A 1 134 ? 5.816 -6.218 -4.116 1.00 88.44 134 VAL A CA 1
ATOM 942 C C . VAL A 1 134 ? 4.642 -7.164 -4.302 1.00 88.44 134 VAL A C 1
ATOM 944 O O . VAL A 1 134 ? 4.470 -7.765 -5.362 1.00 88.44 134 VAL A O 1
ATOM 947 N N . GLY A 1 135 ? 3.801 -7.273 -3.281 1.00 89.50 135 GLY A N 1
ATOM 948 C CA . GLY A 1 135 ? 2.570 -8.043 -3.382 1.00 89.50 135 GLY A CA 1
ATOM 949 C C . GLY A 1 135 ? 1.562 -7.623 -2.334 1.00 89.50 135 GLY A C 1
ATOM 950 O O . GLY A 1 135 ? 1.929 -7.238 -1.226 1.00 89.50 135 GLY A O 1
ATOM 951 N N . VAL A 1 136 ? 0.283 -7.722 -2.676 1.00 93.31 136 VAL A N 1
ATOM 952 C CA . VAL A 1 136 ? -0.815 -7.441 -1.748 1.00 93.31 136 VAL A CA 1
ATOM 953 C C . VAL A 1 136 ? -1.387 -8.778 -1.283 1.00 93.31 136 VAL A C 1
ATOM 955 O O . VAL A 1 136 ? -1.835 -9.586 -2.094 1.00 93.31 136 VAL A O 1
ATOM 958 N N . SER A 1 137 ? -1.324 -9.055 0.022 1.00 94.75 137 SER A N 1
ATOM 959 C CA . SER A 1 137 ? -1.956 -10.252 0.589 1.00 94.75 137 SER A CA 1
ATOM 960 C C . SER A 1 137 ? -3.479 -10.092 0.640 1.00 94.75 137 SER A C 1
ATOM 962 O O . SER A 1 137 ? -3.992 -8.979 0.546 1.00 94.75 137 SER A O 1
ATOM 964 N N . ALA A 1 138 ? -4.208 -11.194 0.848 1.00 95.06 138 ALA A N 1
ATOM 965 C CA . ALA A 1 138 ? -5.659 -11.144 1.045 1.00 95.06 138 ALA A CA 1
ATOM 966 C C . ALA A 1 138 ? -6.052 -10.202 2.200 1.00 95.06 138 ALA A C 1
ATOM 968 O O . ALA A 1 138 ? -6.940 -9.377 2.039 1.00 95.06 138 ALA A O 1
ATOM 969 N N . ASP A 1 139 ? -5.323 -10.246 3.318 1.00 96.25 139 ASP A N 1
ATOM 970 C CA . ASP A 1 139 ? -5.577 -9.361 4.461 1.00 96.25 139 ASP A CA 1
ATOM 971 C C . ASP A 1 139 ? -5.301 -7.883 4.126 1.00 96.25 139 ASP A C 1
ATOM 973 O O . ASP A 1 139 ? -6.018 -6.994 4.577 1.00 96.25 139 ASP A O 1
ATOM 977 N N . GLY A 1 140 ? -4.287 -7.598 3.299 1.00 95.25 140 GLY A N 1
ATOM 978 C CA . GLY A 1 140 ? -4.031 -6.240 2.805 1.00 95.25 140 GLY A CA 1
ATOM 979 C C . GLY A 1 140 ? -5.150 -5.748 1.891 1.00 95.25 140 GLY A C 1
ATOM 980 O O . GLY A 1 140 ? -5.597 -4.609 2.008 1.00 95.25 140 GLY A O 1
ATOM 981 N N . PHE A 1 141 ? -5.658 -6.635 1.035 1.00 94.44 141 PHE A N 1
ATOM 982 C CA . PHE A 1 141 ? -6.820 -6.362 0.198 1.00 94.44 141 P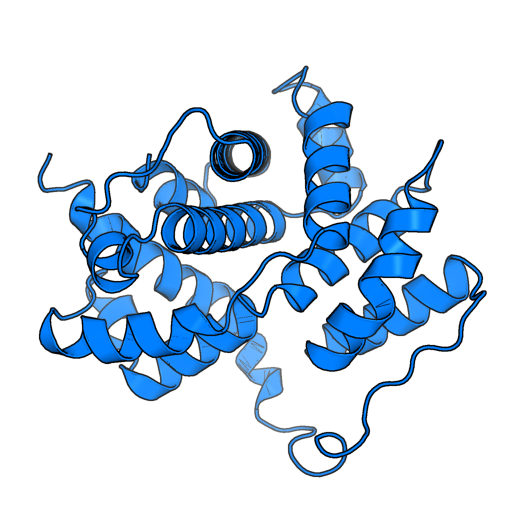HE A CA 1
ATOM 983 C C . PHE A 1 141 ? -8.069 -6.055 1.039 1.00 94.44 141 PHE A C 1
ATOM 985 O O . PHE A 1 141 ? -8.796 -5.112 0.726 1.00 94.44 141 PHE A O 1
ATOM 992 N N . ASP A 1 142 ? -8.293 -6.788 2.132 1.00 95.25 142 ASP A N 1
ATOM 993 C CA . ASP A 1 142 ? -9.409 -6.551 3.054 1.00 95.25 142 ASP A CA 1
ATOM 994 C C . ASP A 1 142 ? -9.304 -5.181 3.748 1.00 95.25 142 ASP A C 1
ATOM 996 O O . ASP A 1 142 ? -10.301 -4.459 3.835 1.00 95.25 142 ASP A O 1
ATOM 1000 N N . VAL A 1 143 ? -8.101 -4.768 4.172 1.00 95.25 143 VAL A N 1
ATOM 1001 C CA . VAL A 1 143 ? -7.857 -3.431 4.753 1.00 95.25 143 VAL A CA 1
ATOM 1002 C C . VAL A 1 143 ? -8.158 -2.320 3.742 1.00 95.25 143 VAL A C 1
ATOM 1004 O O . VAL A 1 143 ? -8.873 -1.367 4.056 1.00 95.25 143 VAL A O 1
ATOM 1007 N N . PHE A 1 144 ? -7.659 -2.431 2.511 1.00 94.50 144 PHE A N 1
ATOM 1008 C CA . PHE A 1 144 ? -7.916 -1.420 1.481 1.00 94.50 144 PHE A CA 1
ATOM 1009 C C . PHE A 1 144 ? -9.391 -1.405 1.051 1.00 94.50 144 PHE A C 1
ATOM 1011 O O . PHE A 1 144 ? -9.973 -0.339 0.854 1.00 94.50 144 PHE A O 1
ATOM 1018 N N . THR A 1 145 ? -10.040 -2.570 0.987 1.00 93.19 145 THR A N 1
ATOM 1019 C CA . THR A 1 145 ? -11.481 -2.682 0.710 1.00 93.19 145 THR A CA 1
ATOM 1020 C C . THR A 1 145 ? -12.317 -2.053 1.820 1.00 93.19 145 THR A C 1
ATOM 1022 O O . THR A 1 145 ? -13.336 -1.419 1.531 1.00 93.19 145 THR A O 1
ATOM 1025 N N . PHE A 1 146 ? -11.896 -2.183 3.083 1.00 91.62 146 PHE A N 1
ATOM 1026 C CA . PHE A 1 146 ? -12.527 -1.489 4.203 1.00 91.62 146 PHE A CA 1
ATOM 1027 C C . PHE A 1 146 ? -12.496 0.029 3.989 1.00 91.62 146 PHE A C 1
ATOM 1029 O O . PHE A 1 146 ? -13.532 0.674 4.154 1.00 91.62 146 PHE A O 1
ATOM 1036 N N . LEU A 1 147 ? -11.359 0.592 3.567 1.00 89.50 147 LEU A N 1
ATOM 1037 C CA . LEU A 1 147 ? -11.265 2.020 3.259 1.00 89.50 147 LEU A CA 1
ATOM 1038 C C . LEU A 1 147 ? -12.188 2.426 2.107 1.00 89.50 147 LEU A C 1
ATOM 1040 O O . LEU A 1 147 ? -12.985 3.348 2.266 1.00 89.50 147 LEU A O 1
ATOM 1044 N N . ALA A 1 148 ? -12.135 1.720 0.976 1.00 88.00 148 ALA A N 1
ATOM 1045 C CA . ALA A 1 148 ? -12.998 2.027 -0.165 1.00 88.00 148 ALA A CA 1
ATOM 1046 C C . ALA A 1 148 ? -14.483 1.960 0.234 1.00 88.00 148 ALA A C 1
ATOM 1048 O O . ALA A 1 148 ? -15.241 2.901 0.051 1.00 88.00 148 ALA A O 1
ATOM 1049 N N . THR A 1 149 ? -14.907 0.891 0.901 1.00 86.56 149 THR A N 1
ATOM 1050 C CA . THR A 1 149 ? -16.326 0.706 1.243 1.00 86.56 149 THR A CA 1
ATOM 1051 C C . THR A 1 149 ? -16.856 1.763 2.215 1.00 86.56 149 THR A C 1
ATOM 1053 O O . THR A 1 149 ? -18.024 2.136 2.134 1.00 86.56 149 THR A O 1
ATOM 1056 N N . ASN A 1 150 ? -16.033 2.225 3.160 1.00 82.62 150 ASN A N 1
ATOM 1057 C CA . ASN A 1 150 ? -16.491 3.127 4.218 1.00 82.62 150 ASN A CA 1
ATOM 1058 C C . ASN A 1 150 ? -16.258 4.612 3.912 1.00 82.62 150 ASN A C 1
ATOM 1060 O O . ASN A 1 150 ? -16.834 5.440 4.612 1.00 82.62 150 ASN A O 1
ATOM 1064 N N . TYR A 1 151 ? -15.449 4.949 2.898 1.00 76.31 151 TYR A N 1
ATOM 1065 C CA . TYR A 1 151 ? -15.038 6.334 2.639 1.00 76.31 151 TYR A CA 1
ATOM 1066 C C . TYR A 1 151 ? -15.106 6.768 1.154 1.00 76.31 151 TYR A C 1
ATOM 1068 O O . TYR A 1 151 ? -14.899 7.948 0.876 1.00 76.31 151 TYR A O 1
ATOM 1076 N N . ASP A 1 152 ? -15.430 5.874 0.205 1.00 64.81 152 ASP A N 1
ATOM 1077 C CA . ASP A 1 152 ? -15.514 6.181 -1.245 1.00 64.81 152 ASP A CA 1
ATOM 1078 C C . ASP A 1 152 ? -16.853 6.838 -1.661 1.00 64.81 152 ASP A C 1
ATOM 1080 O O . ASP A 1 152 ? -16.893 7.718 -2.520 1.00 64.81 152 ASP A O 1
ATOM 1084 N N . ASP A 1 153 ? -17.966 6.531 -0.980 1.00 53.59 153 ASP A N 1
ATOM 1085 C CA . ASP A 1 153 ? -19.323 6.967 -1.378 1.00 53.59 153 ASP A CA 1
ATOM 1086 C C . ASP A 1 153 ? -19.597 8.492 -1.253 1.00 53.59 153 ASP A C 1
ATOM 1088 O O . ASP A 1 153 ? -20.698 8.960 -1.577 1.00 53.59 153 ASP A O 1
ATOM 1092 N N . ALA A 1 154 ? -18.631 9.303 -0.795 1.00 45.44 154 ALA A N 1
ATOM 1093 C CA . ALA A 1 154 ? -18.841 10.730 -0.535 1.00 45.44 154 ALA A CA 1
ATOM 1094 C C . ALA A 1 154 ? -17.598 11.636 -0.657 1.00 45.44 154 ALA A C 1
ATOM 1096 O O . ALA A 1 154 ? -17.410 12.529 0.176 1.00 45.44 154 ALA A O 1
ATOM 1097 N N . VAL A 1 155 ? -16.788 11.536 -1.716 1.00 53.56 155 VAL A N 1
ATOM 1098 C CA . VAL A 1 155 ? -15.858 12.637 -2.054 1.00 53.56 155 VAL A CA 1
ATOM 1099 C C . VAL A 1 155 ? -16.696 13.863 -2.482 1.00 53.56 155 VAL A C 1
ATOM 1101 O O . VAL A 1 155 ? -17.299 13.832 -3.558 1.00 53.56 155 VAL A O 1
ATOM 1104 N N . PRO A 1 156 ? -16.830 14.933 -1.654 1.00 51.62 156 PRO A N 1
ATOM 1105 C CA . PRO A 1 156 ? -15.782 15.527 -0.812 1.00 51.62 156 PRO A CA 1
ATOM 1106 C C . PRO A 1 156 ? -16.089 15.663 0.704 1.00 51.62 156 PRO A C 1
ATOM 1108 O O . PRO A 1 156 ? -15.378 16.385 1.399 1.00 51.62 156 PRO A O 1
ATOM 1111 N N . ALA A 1 157 ? -17.139 15.038 1.243 1.00 52.25 157 ALA A N 1
ATOM 1112 C CA . ALA A 1 157 ? -17.510 15.154 2.660 1.00 52.25 157 ALA A CA 1
ATOM 1113 C C . ALA A 1 157 ? -16.675 14.262 3.607 1.00 52.25 157 ALA A C 1
ATOM 1115 O O . ALA A 1 157 ? -16.462 14.660 4.753 1.00 52.25 157 ALA A O 1
ATOM 1116 N N . ASP A 1 158 ? -16.156 13.121 3.136 1.00 60.09 158 ASP A N 1
ATOM 1117 C CA . ASP A 1 158 ? -15.436 12.136 3.973 1.00 60.09 158 ASP A CA 1
ATOM 1118 C C . ASP A 1 158 ? -13.915 12.332 4.056 1.00 60.09 158 ASP A C 1
ATOM 1120 O O . ASP A 1 158 ? -13.224 11.701 4.853 1.00 60.09 158 ASP A O 1
ATOM 1124 N N . VAL A 1 159 ? -13.372 13.290 3.308 1.00 62.94 159 VAL A N 1
ATOM 1125 C CA . VAL A 1 159 ? -11.934 13.599 3.323 1.00 62.94 159 VAL A CA 1
ATOM 1126 C C . VAL A 1 159 ? -11.467 14.100 4.692 1.00 62.94 159 VAL A C 1
ATOM 1128 O O . VAL A 1 159 ? -10.365 13.799 5.141 1.00 62.94 159 VAL A O 1
ATOM 1131 N N . THR A 1 160 ? -12.324 14.855 5.389 1.00 68.00 160 THR A N 1
ATOM 1132 C CA . THR A 1 160 ? -12.021 15.308 6.756 1.00 68.00 160 THR A CA 1
ATOM 1133 C C . THR A 1 160 ? -12.038 14.142 7.741 1.00 68.00 160 THR A C 1
ATOM 1135 O O . THR A 1 160 ? -11.291 14.177 8.713 1.00 68.00 160 THR A O 1
ATOM 1138 N N . ALA A 1 161 ? -12.866 13.120 7.495 1.00 73.25 161 ALA A N 1
ATOM 1139 C CA . ALA A 1 161 ? -12.881 11.914 8.308 1.00 73.25 161 ALA A CA 1
ATOM 1140 C C . ALA A 1 161 ? -11.578 11.139 8.102 1.00 73.25 161 ALA A C 1
ATOM 1142 O O . ALA A 1 161 ? -10.880 10.933 9.083 1.00 73.25 161 ALA A O 1
ATOM 1143 N N . LEU A 1 162 ? -11.178 10.848 6.856 1.00 76.44 162 LEU A N 1
ATOM 1144 C CA . LEU A 1 162 ? -9.900 10.186 6.542 1.00 76.44 162 LEU A CA 1
ATOM 1145 C C . LEU A 1 162 ? -8.688 10.908 7.147 1.00 76.44 162 LEU A C 1
ATOM 1147 O O . LEU A 1 162 ? -7.876 10.281 7.822 1.00 76.44 162 LEU A O 1
ATOM 1151 N N . ALA A 1 163 ? -8.609 12.234 6.991 1.00 79.00 163 ALA A N 1
ATOM 1152 C CA . ALA A 1 163 ? -7.542 13.030 7.598 1.00 79.00 163 ALA A CA 1
ATOM 1153 C C . ALA A 1 163 ? -7.553 12.963 9.137 1.00 79.00 163 ALA A C 1
ATOM 1155 O O . ALA A 1 163 ? -6.499 13.012 9.765 1.00 79.00 163 ALA A O 1
ATOM 1156 N N . ALA A 1 164 ? -8.736 12.873 9.756 1.00 79.44 164 ALA A N 1
ATOM 1157 C CA . ALA A 1 164 ? -8.871 12.728 11.204 1.00 79.44 164 ALA A CA 1
ATOM 1158 C C . ALA A 1 164 ? -8.492 11.325 11.702 1.00 79.44 164 ALA A C 1
ATOM 1160 O O . ALA A 1 164 ? -8.120 11.202 12.868 1.00 79.44 164 ALA A O 1
ATOM 1161 N N . LEU A 1 165 ? -8.550 10.305 10.836 1.00 82.44 165 LEU A N 1
ATOM 1162 C CA . LEU A 1 165 ? -8.032 8.972 11.143 1.00 82.44 165 LEU A CA 1
ATOM 1163 C C . LEU A 1 165 ? -6.506 8.958 11.207 1.00 82.44 165 LEU A C 1
ATOM 1165 O O . LEU A 1 165 ? -5.974 8.123 11.910 1.00 82.44 165 LEU A O 1
ATOM 1169 N N . GLY A 1 166 ? -5.821 9.856 10.492 1.00 83.44 166 GLY A N 1
ATOM 1170 C CA . GLY A 1 166 ? -4.361 9.839 10.341 1.00 83.44 166 GLY A CA 1
ATOM 1171 C C . GLY A 1 166 ? -3.880 9.216 9.027 1.00 83.44 166 GLY A C 1
ATOM 1172 O O . GLY A 1 166 ? -2.707 9.340 8.699 1.00 83.44 166 GLY A O 1
ATOM 1173 N N . VAL A 1 167 ? -4.789 8.650 8.222 1.00 86.50 167 VAL A N 1
ATOM 1174 C CA . VAL A 1 167 ? -4.481 8.143 6.874 1.00 86.50 167 VAL A CA 1
ATOM 1175 C C . VAL A 1 167 ? -4.052 9.295 5.969 1.00 86.50 167 VAL A C 1
ATOM 1177 O O . VAL A 1 167 ? -4.740 10.319 5.887 1.00 86.50 167 VAL A O 1
ATOM 1180 N N . THR A 1 168 ? -2.936 9.127 5.261 1.00 85.81 168 THR A N 1
ATOM 1181 C CA . THR A 1 168 ? -2.382 10.150 4.370 1.00 85.81 168 THR A CA 1
ATOM 1182 C C . THR A 1 168 ? -2.640 9.847 2.893 1.00 85.81 168 THR A C 1
ATOM 1184 O O . THR A 1 168 ? -2.958 8.729 2.489 1.00 85.81 168 THR A O 1
ATOM 1187 N N . ALA A 1 169 ? -2.489 10.868 2.043 1.00 84.06 169 ALA A N 1
ATOM 1188 C CA . ALA A 1 169 ? -2.598 10.694 0.595 1.00 84.06 169 ALA A CA 1
ATOM 1189 C C . ALA A 1 169 ? -1.449 9.833 0.038 1.00 84.06 169 ALA A C 1
ATOM 1191 O O . ALA A 1 169 ? -1.603 9.196 -1.001 1.00 84.06 169 ALA A O 1
ATOM 1192 N N . GLU A 1 170 ? -0.313 9.800 0.740 1.00 82.56 170 GLU A N 1
ATOM 1193 C CA . GLU A 1 170 ? 0.831 8.951 0.417 1.00 82.56 170 GLU A CA 1
ATOM 1194 C C . GLU A 1 170 ? 0.502 7.476 0.664 1.00 82.56 170 GLU A C 1
ATOM 1196 O O . GLU A 1 170 ? 0.690 6.676 -0.249 1.00 82.56 170 GLU A O 1
ATOM 1201 N N . ASP A 1 171 ? -0.099 7.125 1.805 1.00 85.81 171 ASP A N 1
ATOM 1202 C CA . ASP A 1 171 ? -0.496 5.739 2.109 1.00 85.81 171 ASP A CA 1
ATOM 1203 C C . ASP A 1 171 ? -1.436 5.176 1.039 1.00 85.81 171 ASP A C 1
ATOM 1205 O O . ASP A 1 171 ? -1.244 4.070 0.529 1.00 85.81 171 ASP A O 1
ATOM 1209 N N . LEU A 1 172 ? -2.421 5.980 0.635 1.00 87.00 172 LEU A N 1
ATOM 1210 C CA . LEU A 1 172 ? -3.398 5.620 -0.390 1.00 87.00 172 LEU A CA 1
ATOM 1211 C C . LEU A 1 172 ? -2.761 5.502 -1.784 1.00 87.00 172 LEU A C 1
ATOM 1213 O O . LEU A 1 172 ? -3.064 4.567 -2.528 1.00 87.00 172 LEU A O 1
ATOM 1217 N N . ALA A 1 173 ? -1.840 6.403 -2.141 1.00 83.81 173 ALA A N 1
ATOM 1218 C CA . ALA A 1 173 ? -1.115 6.322 -3.408 1.00 83.81 173 ALA A CA 1
ATOM 1219 C C . ALA A 1 173 ? -0.179 5.099 -3.463 1.00 83.81 173 ALA A C 1
ATOM 1221 O O . ALA A 1 173 ? -0.083 4.439 -4.501 1.00 83.81 173 ALA A O 1
ATOM 1222 N N . LEU A 1 174 ? 0.478 4.759 -2.349 1.00 85.94 174 LEU A N 1
ATOM 1223 C CA . LEU A 1 174 ? 1.319 3.567 -2.223 1.00 85.94 174 LEU A CA 1
ATOM 1224 C C . LEU A 1 174 ? 0.491 2.278 -2.286 1.00 85.94 174 LEU A C 1
ATOM 1226 O O . LEU A 1 174 ? 0.881 1.338 -2.984 1.00 85.94 174 LEU A O 1
ATOM 1230 N N . ALA A 1 175 ? -0.671 2.245 -1.628 1.00 89.31 175 ALA A N 1
ATOM 1231 C CA . ALA A 1 175 ? -1.620 1.138 -1.725 1.00 89.31 175 ALA A CA 1
ATOM 1232 C C . ALA A 1 175 ? -2.086 0.925 -3.174 1.00 89.31 175 ALA A C 1
ATOM 1234 O O . ALA A 1 175 ? -2.042 -0.198 -3.681 1.00 89.31 175 ALA A O 1
ATOM 1235 N N . ALA A 1 176 ? -2.458 2.001 -3.875 1.00 88.00 176 ALA A N 1
ATOM 1236 C CA . ALA A 1 176 ? -2.842 1.935 -5.282 1.00 88.00 176 ALA A CA 1
ATOM 1237 C C . ALA A 1 176 ? -1.711 1.412 -6.179 1.00 88.00 176 ALA A C 1
ATOM 1239 O O . ALA A 1 176 ? -1.943 0.551 -7.027 1.00 88.00 176 ALA A O 1
ATOM 1240 N N . ALA A 1 177 ? -0.477 1.886 -5.978 1.00 85.12 177 ALA A N 1
ATOM 1241 C CA . ALA A 1 177 ? 0.680 1.407 -6.727 1.00 85.12 177 ALA A CA 1
ATOM 1242 C C . ALA A 1 177 ? 0.916 -0.097 -6.505 1.00 85.12 177 ALA A C 1
ATOM 1244 O O . ALA A 1 177 ? 1.118 -0.835 -7.471 1.00 85.12 177 ALA A O 1
ATOM 1245 N N . ALA A 1 178 ? 0.832 -0.570 -5.257 1.00 88.19 178 ALA A N 1
ATOM 1246 C CA . ALA A 1 178 ? 0.966 -1.988 -4.936 1.00 88.19 178 ALA A CA 1
ATOM 1247 C C . ALA A 1 178 ? -0.141 -2.841 -5.583 1.00 88.19 178 ALA A C 1
ATOM 1249 O O . ALA A 1 178 ? 0.151 -3.900 -6.140 1.00 88.19 178 ALA A O 1
ATOM 1250 N N . LEU A 1 179 ? -1.390 -2.364 -5.579 1.00 89.06 179 LEU A N 1
ATOM 1251 C CA . LEU A 1 179 ? -2.522 -3.028 -6.236 1.00 89.06 179 LEU A CA 1
ATOM 1252 C C . LEU A 1 179 ? -2.364 -3.081 -7.764 1.00 89.06 179 LEU A C 1
ATOM 1254 O O . LEU A 1 179 ? -2.689 -4.095 -8.373 1.00 89.06 179 LEU A O 1
ATOM 1258 N N . LEU A 1 180 ? -1.810 -2.045 -8.402 1.00 86.38 180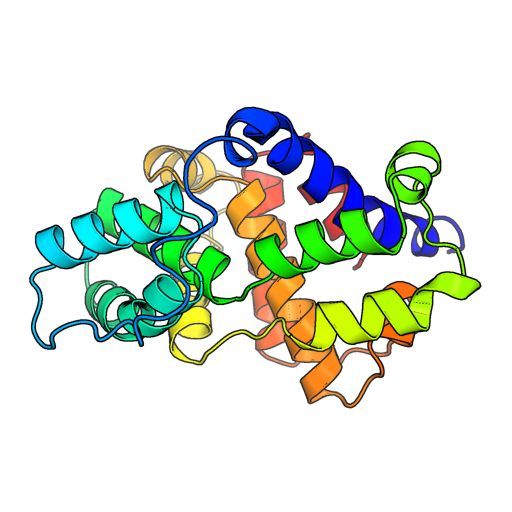 LEU A N 1
ATOM 1259 C CA . LEU A 1 180 ? -1.539 -2.057 -9.847 1.00 86.38 180 LEU A CA 1
ATOM 1260 C C . LEU A 1 180 ? -0.396 -3.012 -10.223 1.00 86.38 180 LEU A C 1
ATOM 1262 O O . LEU A 1 180 ? -0.478 -3.690 -11.248 1.00 86.38 180 LEU A O 1
ATOM 1266 N N . VAL A 1 181 ? 0.646 -3.112 -9.391 1.00 85.44 181 VAL A N 1
ATOM 1267 C CA . VAL A 1 181 ? 1.711 -4.121 -9.551 1.00 85.44 181 VAL A CA 1
ATOM 1268 C C . VAL A 1 181 ? 1.144 -5.537 -9.390 1.00 85.44 181 VAL A C 1
ATOM 1270 O O . VAL A 1 181 ? 1.452 -6.431 -10.186 1.00 85.44 181 VAL A O 1
ATOM 1273 N N . GLN A 1 182 ? 0.263 -5.734 -8.406 1.00 86.69 182 GLN A N 1
ATOM 1274 C CA . GLN A 1 182 ? -0.451 -6.991 -8.196 1.00 86.69 182 GLN A CA 1
ATOM 1275 C C . GLN A 1 182 ? -1.332 -7.338 -9.407 1.00 86.69 182 GLN A C 1
ATOM 1277 O O . GLN A 1 182 ? -1.213 -8.441 -9.940 1.00 86.69 182 GLN A O 1
ATOM 1282 N N . GLN A 1 183 ? -2.133 -6.392 -9.906 1.00 84.81 183 GLN A N 1
ATOM 1283 C CA . GLN A 1 183 ? -2.982 -6.576 -11.086 1.00 84.81 183 GLN A CA 1
ATOM 1284 C C . GLN A 1 183 ? -2.160 -6.957 -12.322 1.00 84.81 183 GLN A C 1
ATOM 1286 O O . GLN A 1 183 ? -2.503 -7.907 -13.021 1.00 84.81 183 GLN A O 1
ATOM 1291 N N . ALA A 1 184 ? -1.046 -6.265 -12.581 1.00 83.00 184 ALA A N 1
ATOM 1292 C CA . ALA A 1 184 ? -0.160 -6.602 -13.695 1.00 83.00 184 ALA A CA 1
ATOM 1293 C C . ALA A 1 184 ? 0.348 -8.049 -13.599 1.00 83.00 184 ALA A C 1
ATOM 1295 O O . ALA A 1 184 ? 0.376 -8.771 -14.597 1.00 83.00 184 ALA A O 1
ATOM 1296 N N . THR A 1 185 ? 0.680 -8.495 -12.385 1.00 83.06 185 THR A N 1
ATOM 1297 C CA . THR A 1 185 ? 1.098 -9.876 -12.120 1.00 83.06 185 THR A CA 1
ATOM 1298 C C . THR A 1 185 ? -0.040 -10.873 -12.366 1.00 83.06 185 THR A C 1
ATOM 1300 O O . THR A 1 185 ? 0.189 -11.920 -12.975 1.00 83.06 185 THR A O 1
ATOM 1303 N N . VAL A 1 186 ? -1.267 -10.550 -11.943 1.00 84.19 186 VAL A N 1
ATOM 1304 C CA . VAL A 1 186 ? -2.474 -11.373 -12.156 1.00 84.19 186 VAL A CA 1
ATOM 1305 C C . VAL A 1 186 ? -2.810 -11.507 -13.644 1.00 84.19 186 VAL A C 1
ATOM 1307 O O . VAL A 1 186 ? -3.084 -12.613 -14.112 1.00 84.19 186 VAL A O 1
ATOM 1310 N N . ASP A 1 187 ? -2.700 -10.418 -14.405 1.00 81.06 187 ASP A N 1
ATOM 1311 C CA . ASP A 1 187 ? -2.924 -10.389 -15.856 1.00 81.06 187 ASP A CA 1
ATOM 1312 C C . ASP A 1 187 ? -1.821 -11.098 -16.661 1.00 81.06 187 ASP A C 1
ATOM 1314 O O . ASP A 1 187 ? -1.936 -11.272 -17.878 1.00 81.06 187 ASP A O 1
ATOM 1318 N N . GLY A 1 188 ? -0.728 -11.507 -16.006 1.00 78.25 188 GLY A N 1
ATOM 1319 C CA . GLY A 1 188 ? 0.456 -12.044 -16.672 1.00 78.25 188 GLY A CA 1
ATOM 1320 C C . GLY A 1 188 ? 1.184 -11.004 -17.528 1.00 78.25 188 GLY A C 1
ATOM 1321 O O . GLY A 1 188 ? 1.947 -11.378 -18.424 1.00 78.25 188 GLY A O 1
ATOM 1322 N N . ALA A 1 189 ? 0.942 -9.715 -17.276 1.00 78.06 189 ALA A N 1
ATOM 1323 C CA . ALA A 1 189 ? 1.720 -8.635 -17.849 1.00 78.06 189 ALA A CA 1
ATOM 1324 C C . ALA A 1 189 ? 3.118 -8.648 -17.227 1.00 78.06 189 ALA A C 1
ATOM 1326 O O . ALA A 1 189 ? 3.311 -8.913 -16.040 1.00 78.06 189 ALA A O 1
ATOM 1327 N N . THR A 1 190 ? 4.125 -8.369 -18.040 1.00 78.75 190 THR A N 1
ATOM 1328 C CA . THR A 1 190 ? 5.486 -8.235 -17.539 1.00 78.75 190 THR A CA 1
ATOM 1329 C C . THR A 1 190 ? 5.640 -6.839 -16.926 1.00 78.75 190 THR A C 1
ATOM 1331 O O . THR A 1 190 ? 5.118 -5.857 -17.456 1.00 78.75 190 THR A O 1
ATOM 1334 N N . LEU A 1 191 ? 6.301 -6.728 -15.771 1.00 78.44 191 LEU A N 1
ATOM 1335 C CA . LEU A 1 191 ? 6.381 -5.454 -15.040 1.00 78.44 191 LEU A CA 1
ATOM 1336 C C . LEU A 1 191 ? 7.153 -4.367 -15.808 1.00 78.44 191 LEU A C 1
ATOM 1338 O O . LEU A 1 191 ? 6.899 -3.187 -15.600 1.00 78.44 191 LEU A O 1
ATOM 1342 N N . ASP A 1 192 ? 8.011 -4.739 -16.760 1.00 71.69 192 ASP A N 1
ATOM 1343 C CA . ASP A 1 192 ? 8.609 -3.818 -17.737 1.00 71.69 192 ASP A CA 1
ATOM 1344 C C . ASP A 1 192 ? 7.538 -3.128 -18.603 1.00 71.69 192 ASP A C 1
ATOM 1346 O O . ASP A 1 192 ? 7.621 -1.923 -18.826 1.00 71.69 192 ASP A O 1
ATOM 1350 N N . THR A 1 193 ? 6.487 -3.848 -19.013 1.00 70.31 193 THR A N 1
ATOM 1351 C CA . THR A 1 193 ? 5.356 -3.266 -19.755 1.00 70.31 193 THR A CA 1
ATOM 1352 C C . THR A 1 193 ? 4.471 -2.385 -18.874 1.00 70.31 193 THR A C 1
ATOM 1354 O O . THR A 1 193 ? 3.809 -1.464 -19.353 1.00 70.31 193 THR A O 1
ATOM 1357 N N . LEU A 1 194 ? 4.448 -2.632 -17.562 1.00 75.12 194 LEU A N 1
ATOM 1358 C CA . LEU A 1 194 ? 3.794 -1.724 -16.620 1.00 75.12 194 LEU A CA 1
ATOM 1359 C C . LEU A 1 194 ? 4.593 -0.415 -16.515 1.00 75.12 194 LEU A C 1
ATOM 1361 O O . LEU A 1 194 ? 4.020 0.667 -16.619 1.00 75.12 194 LEU A O 1
ATOM 1365 N N . ILE A 1 195 ? 5.920 -0.516 -16.392 1.00 71.69 195 ILE A N 1
ATOM 1366 C CA . ILE A 1 195 ? 6.841 0.627 -16.299 1.00 71.69 195 ILE A CA 1
ATOM 1367 C C . ILE A 1 195 ? 6.836 1.468 -17.585 1.00 71.69 195 ILE A C 1
ATOM 1369 O O . ILE A 1 195 ? 6.859 2.699 -17.519 1.00 71.69 195 ILE A O 1
ATOM 1373 N N . ASP A 1 196 ? 6.788 0.830 -18.757 1.00 70.50 196 ASP A N 1
ATOM 1374 C CA . ASP A 1 196 ? 6.777 1.517 -20.055 1.00 70.50 196 ASP A CA 1
ATOM 1375 C C . ASP A 1 196 ? 5.381 2.043 -20.474 1.00 70.50 196 ASP A C 1
ATOM 1377 O O . ASP A 1 196 ? 5.237 2.743 -21.490 1.00 70.50 196 ASP A O 1
ATOM 1381 N N . GLY A 1 197 ? 4.350 1.733 -19.678 1.00 68.75 197 GLY A N 1
ATOM 1382 C CA . GLY A 1 197 ? 2.963 2.140 -19.889 1.00 68.75 197 GLY A CA 1
ATOM 1383 C C . GLY A 1 197 ? 2.281 1.454 -21.078 1.00 68.75 197 GLY A C 1
ATOM 1384 O O . GLY A 1 197 ? 1.383 2.045 -21.694 1.00 68.75 197 GLY A O 1
ATOM 1385 N N . THR A 1 198 ? 2.728 0.257 -21.463 1.00 73.25 198 THR A N 1
ATOM 1386 C CA . THR A 1 198 ? 2.127 -0.562 -22.529 1.00 73.25 198 THR A CA 1
ATOM 1387 C C . THR A 1 198 ? 1.390 -1.798 -22.021 1.00 73.25 198 THR A C 1
ATOM 1389 O O . THR A 1 198 ? 0.714 -2.452 -22.821 1.00 73.25 198 THR A O 1
ATOM 1392 N N . ALA A 1 199 ? 1.452 -2.082 -20.717 1.00 76.44 199 ALA A N 1
ATOM 1393 C CA . ALA A 1 199 ? 0.669 -3.127 -20.077 1.00 76.44 199 ALA A CA 1
ATOM 1394 C C . ALA A 1 199 ? -0.826 -2.929 -20.359 1.00 76.44 199 ALA A C 1
ATOM 1396 O O . ALA A 1 199 ? -1.377 -1.833 -20.238 1.00 76.44 199 ALA A O 1
ATOM 1397 N N . SER A 1 200 ? -1.488 -4.016 -20.740 1.00 80.25 200 SER A N 1
ATOM 1398 C CA . SER A 1 200 ? -2.939 -4.061 -20.871 1.00 80.25 200 SER A CA 1
ATOM 1399 C C . SER A 1 200 ? -3.501 -4.680 -19.602 1.00 80.25 200 SER A C 1
ATOM 1401 O O . SER A 1 200 ? -3.506 -5.901 -19.489 1.00 80.25 200 SER A O 1
ATOM 1403 N N . LEU A 1 201 ? -3.959 -3.841 -18.674 1.00 80.56 201 LEU A N 1
ATOM 1404 C CA . LEU A 1 201 ? -4.559 -4.300 -17.423 1.00 80.56 201 LEU A CA 1
ATOM 1405 C C . LEU A 1 201 ? -6.054 -4.587 -17.596 1.00 80.56 201 LEU A C 1
ATOM 1407 O O . LEU A 1 201 ? -6.765 -3.854 -18.295 1.00 80.56 201 LEU A O 1
ATOM 1411 N N . THR A 1 202 ? -6.541 -5.640 -16.950 1.00 84.69 202 THR A N 1
ATOM 1412 C CA . THR A 1 202 ? -7.960 -5.993 -16.921 1.00 84.69 202 THR A CA 1
ATOM 1413 C C . THR A 1 202 ? -8.702 -5.029 -16.004 1.00 84.69 202 THR A C 1
ATOM 1415 O O . THR A 1 202 ? -8.736 -5.166 -14.788 1.00 84.69 202 THR A O 1
ATOM 1418 N N . THR A 1 203 ? -9.356 -4.033 -16.599 1.00 83.31 203 THR A N 1
ATOM 1419 C CA . THR A 1 203 ? -9.974 -2.942 -15.831 1.00 83.31 203 THR A CA 1
ATOM 1420 C C . THR A 1 203 ? -11.200 -3.355 -15.020 1.00 83.31 203 THR A C 1
ATOM 1422 O O . THR A 1 203 ? -11.673 -2.579 -14.199 1.00 83.31 203 THR A O 1
ATOM 1425 N N . THR A 1 204 ? -11.753 -4.545 -15.248 1.00 85.88 204 THR A N 1
ATOM 1426 C CA . THR A 1 204 ? -12.897 -5.067 -14.486 1.00 85.88 204 THR A CA 1
ATOM 1427 C C . THR A 1 204 ? -12.491 -5.862 -13.252 1.00 85.88 204 THR A C 1
ATOM 1429 O O . THR A 1 204 ? -13.380 -6.270 -12.504 1.00 85.88 204 THR A O 1
ATOM 1432 N N . ASP A 1 205 ? -11.198 -6.132 -13.060 1.00 86.75 205 ASP A N 1
ATOM 1433 C CA . ASP A 1 205 ? -10.745 -6.917 -11.919 1.00 86.75 205 ASP A CA 1
ATOM 1434 C C . ASP A 1 205 ? -10.835 -6.126 -10.605 1.00 86.75 205 ASP A C 1
ATOM 1436 O O . ASP A 1 205 ? -10.676 -4.899 -10.607 1.00 86.75 205 ASP A O 1
ATOM 1440 N N . PRO A 1 206 ? -11.091 -6.813 -9.473 1.00 87.81 206 PRO A N 1
ATOM 1441 C CA . PRO A 1 206 ? -11.205 -6.170 -8.170 1.00 87.81 206 PRO A CA 1
ATOM 1442 C C . PRO A 1 206 ? -9.955 -5.387 -7.762 1.00 87.81 206 PRO A C 1
ATOM 1444 O O . PRO A 1 206 ? -10.104 -4.295 -7.226 1.00 87.81 206 PRO A O 1
ATOM 1447 N N . ASP A 1 207 ? -8.749 -5.889 -8.049 1.00 84.69 207 ASP A N 1
ATOM 1448 C CA . ASP A 1 207 ? -7.493 -5.215 -7.685 1.00 84.69 207 ASP A CA 1
ATOM 1449 C C . ASP A 1 207 ? -7.353 -3.886 -8.431 1.00 84.69 207 ASP A C 1
ATOM 1451 O O . ASP A 1 207 ? -7.035 -2.862 -7.824 1.00 84.69 207 ASP A O 1
ATOM 1455 N N . TYR A 1 208 ? -7.674 -3.872 -9.729 1.00 84.81 208 TYR A N 1
ATOM 1456 C CA . TYR A 1 208 ? -7.700 -2.643 -10.518 1.00 84.81 208 TYR A CA 1
ATOM 1457 C C . TYR A 1 208 ? -8.743 -1.648 -9.998 1.00 84.81 208 TYR A C 1
ATOM 1459 O O . TYR A 1 208 ? -8.434 -0.473 -9.817 1.00 84.81 208 TYR A O 1
ATOM 1467 N N . GLN A 1 209 ? -9.976 -2.098 -9.742 1.00 87.81 209 GLN A N 1
ATOM 1468 C CA . GLN A 1 209 ? -11.037 -1.225 -9.225 1.00 87.81 209 GLN A CA 1
ATOM 1469 C C . GLN A 1 209 ? -10.693 -0.669 -7.841 1.00 87.81 209 GLN A C 1
ATOM 1471 O O . GLN A 1 209 ? -10.913 0.509 -7.581 1.00 87.81 209 GLN A O 1
ATOM 1476 N N . LEU A 1 210 ? -10.091 -1.482 -6.975 1.00 89.56 210 LEU A N 1
ATOM 1477 C CA . LEU A 1 210 ? -9.658 -1.037 -5.660 1.00 89.56 210 LEU A CA 1
ATOM 1478 C C . LEU A 1 210 ? -8.507 -0.029 -5.755 1.00 89.56 210 LEU A C 1
ATOM 1480 O O . LEU A 1 210 ? -8.497 0.949 -5.011 1.00 89.56 210 LEU A O 1
ATOM 1484 N N . ALA A 1 211 ? -7.580 -0.210 -6.701 1.00 87.38 211 ALA A N 1
ATOM 1485 C CA . ALA A 1 211 ? -6.538 0.775 -6.974 1.00 87.38 211 ALA A CA 1
ATOM 1486 C C . ALA A 1 211 ? -7.124 2.130 -7.407 1.00 87.38 211 ALA A C 1
ATOM 1488 O O . ALA A 1 211 ? -6.627 3.165 -6.965 1.00 87.38 211 ALA A O 1
ATOM 1489 N N . LEU A 1 212 ? -8.193 2.133 -8.219 1.00 84.81 212 LEU A N 1
ATOM 1490 C CA . LEU A 1 212 ? -8.920 3.358 -8.576 1.00 84.81 212 LEU A CA 1
ATOM 1491 C C . LEU A 1 212 ? -9.502 4.040 -7.337 1.00 84.81 212 LEU A C 1
ATOM 1493 O O . LEU A 1 212 ? -9.219 5.214 -7.119 1.00 84.81 212 LEU A O 1
ATOM 1497 N N . SER A 1 213 ? -10.243 3.305 -6.501 1.00 87.88 213 SER A N 1
ATOM 1498 C CA . SER A 1 213 ? -10.826 3.861 -5.274 1.00 87.88 213 SER A CA 1
ATOM 1499 C C . SER A 1 213 ? -9.750 4.446 -4.354 1.00 87.88 213 SER A C 1
ATOM 1501 O O . SER A 1 213 ? -9.928 5.529 -3.804 1.00 87.88 213 SER A O 1
ATOM 1503 N N . MET A 1 214 ? -8.595 3.785 -4.209 1.00 88.44 214 MET A N 1
ATOM 1504 C CA . MET A 1 214 ? -7.488 4.330 -3.413 1.00 88.44 214 MET A CA 1
ATOM 1505 C C . MET A 1 214 ? -6.950 5.642 -4.002 1.00 88.44 214 MET A C 1
ATOM 1507 O O . MET A 1 214 ? -6.691 6.583 -3.253 1.00 88.44 214 MET A O 1
ATOM 1511 N N . LEU A 1 215 ? -6.825 5.747 -5.328 1.00 85.12 215 LEU A N 1
ATOM 1512 C CA . LEU A 1 215 ? -6.382 6.981 -5.987 1.00 85.12 215 LEU A CA 1
ATOM 1513 C C . LEU A 1 215 ? -7.402 8.107 -5.903 1.00 85.12 215 LEU A C 1
ATOM 1515 O O . LEU A 1 215 ? -7.011 9.260 -5.704 1.00 85.12 215 LEU A O 1
ATOM 1519 N N . ASP A 1 216 ? -8.687 7.794 -6.008 1.00 84.00 216 ASP A N 1
ATOM 1520 C CA . ASP A 1 216 ? -9.757 8.770 -5.843 1.00 84.00 216 ASP A CA 1
ATOM 1521 C C . ASP A 1 216 ? -9.754 9.329 -4.413 1.00 84.00 216 ASP A C 1
ATOM 1523 O O . ASP A 1 216 ? -9.783 10.551 -4.231 1.00 84.00 216 ASP A O 1
ATOM 1527 N N . LEU A 1 217 ? -9.589 8.471 -3.399 1.00 85.00 217 LEU A N 1
ATOM 1528 C CA . LEU A 1 217 ? -9.433 8.897 -2.005 1.00 85.00 217 LEU A CA 1
ATOM 1529 C C . LEU A 1 217 ? -8.159 9.727 -1.795 1.00 85.00 217 LEU A C 1
ATOM 1531 O O . LEU A 1 217 ? -8.210 10.775 -1.149 1.00 85.00 217 LEU A O 1
ATOM 1535 N N . ALA A 1 218 ? -7.030 9.314 -2.376 1.00 84.88 218 ALA A N 1
ATOM 1536 C CA . ALA A 1 218 ? -5.772 10.053 -2.284 1.00 84.88 218 ALA A CA 1
ATOM 1537 C C . ALA A 1 218 ? -5.893 11.451 -2.919 1.00 84.88 218 ALA A C 1
ATOM 1539 O O . ALA A 1 218 ? -5.456 12.449 -2.343 1.00 84.88 218 ALA A O 1
ATOM 1540 N N . THR A 1 219 ? -6.564 11.533 -4.072 1.00 82.62 219 THR A N 1
ATOM 1541 C CA . THR A 1 219 ? -6.864 12.778 -4.798 1.00 82.62 219 THR A CA 1
ATOM 1542 C C . THR A 1 219 ? -7.790 13.689 -4.029 1.00 82.62 219 THR A C 1
ATOM 1544 O O . THR A 1 219 ? -7.606 14.907 -4.027 1.00 82.62 219 THR A O 1
ATOM 1547 N N . ALA A 1 220 ? -8.781 13.113 -3.365 1.00 83.06 220 ALA A N 1
ATOM 1548 C CA . ALA A 1 220 ? -9.678 13.858 -2.511 1.00 83.06 220 ALA A CA 1
ATOM 1549 C C . ALA A 1 220 ? -8.936 14.458 -1.306 1.00 83.06 220 ALA A C 1
ATOM 1551 O O . ALA A 1 220 ? -9.213 15.600 -0.934 1.00 83.06 220 ALA A O 1
ATOM 1552 N N . LEU A 1 221 ? -7.992 13.704 -0.732 1.00 83.62 221 LEU A N 1
ATOM 1553 C CA . LEU A 1 221 ? -7.234 14.061 0.464 1.00 83.62 221 LEU A CA 1
ATOM 1554 C C . LEU A 1 221 ? -6.171 15.127 0.219 1.00 83.62 221 LEU A C 1
ATOM 1556 O O . LEU A 1 221 ? -6.133 16.129 0.936 1.00 83.62 221 LEU A O 1
ATOM 1560 N N . ASP A 1 222 ? -5.348 14.947 -0.808 1.00 82.25 222 ASP A N 1
ATOM 1561 C CA . ASP A 1 222 ? -4.388 15.957 -1.233 1.00 82.25 222 ASP A CA 1
ATOM 1562 C C . ASP A 1 222 ? -4.157 15.890 -2.753 1.00 82.25 222 ASP A C 1
ATOM 1564 O O . ASP A 1 222 ? -3.259 15.189 -3.225 1.00 82.25 222 ASP A O 1
ATOM 1568 N N . PRO A 1 223 ? -4.913 16.668 -3.550 1.00 75.75 223 PRO A N 1
ATOM 1569 C CA . PRO A 1 223 ? -4.740 16.703 -5.002 1.00 75.75 223 PRO A CA 1
ATOM 1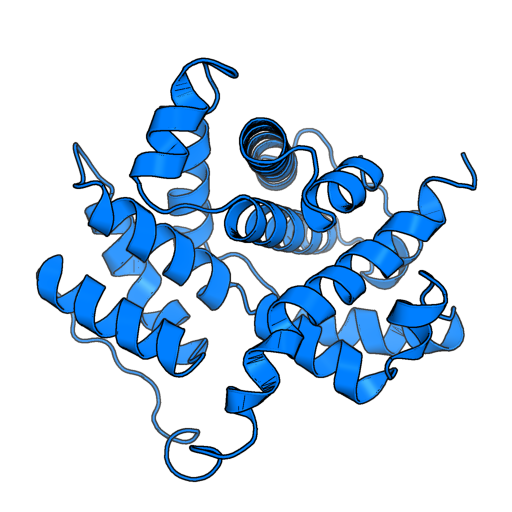570 C C . PRO A 1 223 ? -3.435 17.388 -5.429 1.00 75.75 223 PRO A C 1
ATOM 1572 O O . PRO A 1 223 ? -3.088 17.367 -6.610 1.00 75.75 223 PRO A O 1
ATOM 1575 N N . THR A 1 224 ? -2.744 18.057 -4.499 1.00 74.69 224 THR A N 1
ATOM 1576 C CA . THR A 1 224 ? -1.450 18.700 -4.750 1.00 74.69 224 THR A CA 1
ATOM 1577 C C . THR A 1 224 ? -0.274 17.806 -4.396 1.00 74.69 224 THR A C 1
ATOM 1579 O O . THR A 1 224 ? 0.858 18.167 -4.710 1.00 74.69 224 THR A O 1
ATOM 1582 N N . ASN A 1 225 ? -0.534 16.645 -3.793 1.00 68.56 225 ASN A N 1
ATOM 1583 C CA . ASN A 1 225 ? 0.492 15.663 -3.525 1.00 68.56 225 ASN A CA 1
ATOM 1584 C C . ASN A 1 225 ? 1.058 15.151 -4.855 1.00 68.56 225 ASN A C 1
ATOM 1586 O O . ASN A 1 225 ? 0.324 14.701 -5.743 1.00 68.56 225 ASN A O 1
ATOM 1590 N N . ASP A 1 226 ? 2.380 15.225 -4.995 1.00 65.88 226 ASP A N 1
ATOM 1591 C CA . ASP A 1 226 ? 3.058 14.813 -6.218 1.00 65.88 226 ASP A CA 1
ATOM 1592 C C . ASP A 1 226 ? 2.773 13.336 -6.534 1.00 65.88 226 ASP A C 1
ATOM 1594 O O . ASP A 1 226 ? 2.545 13.002 -7.694 1.00 65.88 226 ASP A O 1
ATOM 1598 N N . LEU A 1 227 ? 2.656 12.467 -5.523 1.00 63.09 227 LEU A N 1
ATOM 1599 C CA . LEU A 1 227 ? 2.320 11.050 -5.697 1.00 63.09 227 LEU A CA 1
ATOM 1600 C C . LEU A 1 227 ? 0.958 10.834 -6.331 1.00 63.09 227 LEU A C 1
ATOM 1602 O O . LEU A 1 227 ? 0.807 10.018 -7.235 1.00 63.09 227 LEU A O 1
ATOM 1606 N N . VAL A 1 228 ? -0.020 11.603 -5.878 1.00 62.19 228 VAL A N 1
ATOM 1607 C CA . VAL A 1 228 ? -1.404 11.552 -6.340 1.00 62.19 228 VAL A CA 1
ATOM 1608 C C . VAL A 1 228 ? -1.519 12.072 -7.767 1.00 62.19 228 VAL A C 1
ATOM 1610 O O . VAL A 1 228 ? -2.124 11.435 -8.629 1.00 62.19 228 VAL A O 1
ATOM 1613 N N . SER A 1 229 ? -0.905 13.224 -8.042 1.00 62.38 229 SER A N 1
ATOM 1614 C CA . SER A 1 229 ? -0.831 13.806 -9.386 1.00 62.38 229 SER A CA 1
ATOM 1615 C C . SER A 1 229 ? -0.189 12.832 -10.379 1.00 62.38 229 SER A C 1
ATOM 1617 O O . SER A 1 229 ? -0.632 12.694 -11.523 1.00 62.38 229 SER A O 1
ATOM 1619 N N . LEU A 1 230 ? 0.840 12.119 -9.926 1.00 58.56 230 LEU A N 1
ATOM 1620 C CA . LEU A 1 230 ? 1.588 11.187 -10.747 1.00 58.56 230 LEU A CA 1
ATOM 1621 C C . LEU A 1 230 ? 0.853 9.856 -10.949 1.00 58.56 230 LEU A C 1
ATOM 1623 O O . LEU A 1 230 ? 0.815 9.368 -12.078 1.00 58.56 230 LEU A O 1
ATOM 1627 N N . ALA A 1 231 ? 0.233 9.298 -9.911 1.00 57.84 231 ALA A N 1
ATOM 1628 C CA . ALA A 1 231 ? -0.501 8.040 -9.992 1.00 57.84 231 ALA A CA 1
ATOM 1629 C C . ALA A 1 231 ? -1.822 8.168 -10.776 1.00 57.84 231 ALA A C 1
ATOM 1631 O O . ALA A 1 231 ? -2.156 7.281 -11.557 1.00 57.84 231 ALA A O 1
ATOM 1632 N N . ASN A 1 232 ? -2.490 9.327 -10.729 1.00 54.69 232 ASN A N 1
ATOM 1633 C CA . ASN A 1 232 ? -3.578 9.655 -11.664 1.00 54.69 232 ASN A CA 1
ATOM 1634 C C . ASN A 1 232 ? -3.135 9.653 -13.136 1.00 54.69 232 ASN A C 1
ATOM 1636 O O . ASN A 1 232 ? -3.957 9.507 -14.033 1.00 54.69 232 ASN A O 1
ATOM 1640 N N . GLY A 1 233 ? -1.840 9.839 -13.411 1.00 52.22 233 GLY A N 1
ATOM 1641 C CA . GLY A 1 233 ? -1.286 9.761 -14.761 1.00 52.22 233 GLY A CA 1
ATOM 1642 C C . GLY A 1 233 ? -1.124 8.335 -15.304 1.00 52.22 233 GLY A C 1
ATOM 1643 O O . GLY A 1 233 ? -0.816 8.198 -16.492 1.00 52.22 233 GLY A O 1
ATOM 1644 N N . TRP A 1 234 ? -1.283 7.303 -14.461 1.00 47.38 234 TRP A N 1
ATOM 1645 C CA . TRP A 1 234 ? -1.194 5.882 -14.837 1.00 47.38 234 TRP A CA 1
ATOM 1646 C C . TRP A 1 234 ? -2.504 5.359 -15.442 1.00 47.38 234 TRP A C 1
ATOM 1648 O O . TRP A 1 234 ? -2.484 4.361 -16.164 1.00 47.38 234 TRP A O 1
ATOM 1658 N N . LEU A 1 235 ? -3.616 6.038 -15.148 1.00 46.66 235 LEU A N 1
ATOM 1659 C CA . LEU A 1 235 ? -4.981 5.729 -15.579 1.00 46.66 235 LEU A CA 1
ATOM 1660 C C . LEU A 1 235 ? -5.396 6.589 -16.786 1.00 46.66 235 LEU A C 1
ATOM 1662 O O . LEU A 1 235 ? -6.148 6.072 -17.645 1.00 46.66 235 LEU A O 1
#

Secondary structure (DSSP, 8-state):
--SHHHHHHHHHHHHHHHHHTTGGGGGS-TTTSTTS---PPSS--HHHHHHHHHHHHHTT-HHHHHHHHHHHHHHTSSS--HHHHHHHHHHHHHHHTHHHHHHHHHHHH-THHHHHS---GGGHHHHHHHHTT----HHHHHHHHHHHHHHSTTTTTSHHHHHHHT--HHHHHHHHHHHHHHHHHHTT--HHHHHTT-----TTSHHHHHHHHHHHHHHHH-TT-HHHHHHGGG-

pLDDT: mean 75.0, std 18.57, range [27.44, 96.44]

Radius of gyration: 17.19 Å; chains: 1; bounding box: 42×34×47 Å